Protein 3GO5 (pdb70)

CATH classification: 2.40.50.330 (+3 more: 2.40.50.140, 2.40.50.140, 1.10.10.10)

B-factor: mean 14.83, std 9.84, range [3.15, 68.41]

Secondary structure (DSSP, 8-state):
--TTTTEEEEEEEEEE-SSEEEEEETTEEEEEEGGG----TTSEEEEEEEE----EEEE-S---S-SSS-EEEEEEEEETTTEEEEE-S-TT--EEEEGGGS-SSGGGS--TT-EEEEEEEE-TTS-EEEEE--HHHHHHH--PPP-----EEEEEEEEEETTEEEEE-TTT--EEE-GGG-SSPPPTT-EEEEEEEEEETTTTEEEEE-SPPPP---TTT--HHHHHHTTT----TTS-HHHHHHHHSS-HHHHHHHHHH---S-EEEETTEEEE-

Foldseek 3Di:
DDPLALHKDKFAFADDDPFFTWTDDPHDTATEGPVQDDDDHGDIDIFRWHFAVRGIHTYPDDFAAGQVHKAKWFFADQDPQFATWTCRPDPRHTAGAGPVPFDPDPVQADDGGFMFIWHWDADPVRHIHTDGDDPVRLLVFADAADFPFFDKAKWFFRDDDPQWTWTAGVVHRTETEGPVQEDDGHHHRDIATWGFHGFDPVSRYTYTHRDDQDDAADPLLVVLVVCVVVVFWAADLPDDQVVCCVVRVDGSVVNNVSVVRVVSVQWDDDNRGIGGD

Nearest PDB structures (foldseek):
  3go5-assembly1_A  TM=1.003E+00  e=8.802E-54  Streptococcus pneumoniae TIGR4
  2a19-assembly1_A  TM=4.741E-01  e=1.018E-03  Saccharomyces cerevisiae
  2rf4-assembly3_E  TM=7.583E-01  e=5.969E-02  Saccharomyces cerevisiae
  5no4-assembly1_Z  TM=5.512E-01  e=8.208E-01  Escherichia coli K-12
  6k72-assembly1_K  TM=3.829E-01  e=5.874E-01  Homo sapiens

InterPro domains:
  IPR012340 Nucleic acid-binding, OB-fold [G3DSA:2.40.50.140] (71-149)
  IPR012340 Nucleic acid-binding, OB-fold [G3DSA:2.40.50.140] (152-221)
  IPR012340 Nucleic acid-binding, OB-fold [SSF50249] (148-218)
  IPR014464 Conserved virulence factor B [PIRSF012524] (1-282)
  IPR014464 Conserved virulence factor B [PTHR37296] (1-283)
  IPR036388 Winged helix-like DNA-binding domain superfamily [G3DSA:1.10.10.10] (222-284)
  IPR039566 Conserved virulence factor B, first S1 domain [PF13509] (13-61)
  IPR040764 Conserved virulence factor B-like, winged helix domain [PF17783] (226-283)
  IPR048587 Conserved virulence factor B, third S1 domain [PF21543] (139-215)
  IPR048588 Conserved virulence factor B, second S1 domain [PF21191] (71-131)

Structure (mmCIF, N/CA/C/O backbone):
data_3GO5
#
_entry.id   3GO5
#
_cell.length_a   62.560
_cell.length_b   62.560
_cell.length_c   160.200
_cell.angle_alpha   90.000
_cell.angle_beta   90.000
_cell.angle_gamma   120.000
#
_symmetry.space_group_name_H-M   'P 32 2 1'
#
loop_
_entity.id
_entity.type
_entity.pdbx_description
1 polymer 'Multidomain protein with S1 RNA-binding domains'
2 non-polymer 'CHLORIDE ION'
3 non-polymer 1,2-ETHANEDIOL
4 water water
#
loop_
_atom_site.group_PDB
_atom_site.id
_atom_site.type_symbol
_atom_site.label_atom_id
_atom_site.label_alt_id
_atom_site.label_comp_id
_atom_site.label_asym_id
_atom_site.label_entity_id
_atom_site.label_seq_id
_atom_site.pdbx_PDB_ins_code
_atom_site.Cartn_x
_atom_site.Cartn_y
_atom_site.Cartn_z
_atom_site.occupancy
_atom_site.B_iso_or_equiv
_atom_site.auth_seq_id
_atom_site.auth_comp_id
_atom_site.auth_asym_id
_atom_site.auth_atom_id
_atom_site.pdbx_PDB_model_num
ATOM 1 N N . GLY A 1 1 ? 30.487 41.988 0.811 1.00 29.50 0 GLY A N 1
ATOM 2 C CA . GLY A 1 1 ? 31.006 41.699 2.179 1.00 28.06 0 GLY A CA 1
ATOM 3 C C . GLY A 1 1 ? 32.107 40.660 2.137 1.00 26.99 0 GLY A C 1
ATOM 4 O O . GLY A 1 1 ? 32.830 40.551 1.147 1.00 26.82 0 GLY A O 1
ATOM 13 N N . ASN A 1 3 ? 34.313 37.193 1.946 1.00 14.89 2 ASN A N 1
ATOM 14 C CA . ASN A 1 3 ? 34.342 36.073 1.022 1.00 12.88 2 ASN A CA 1
ATOM 15 C C . ASN A 1 3 ? 34.234 34.808 1.857 1.00 11.91 2 ASN A C 1
ATOM 16 O O . ASN A 1 3 ? 35.210 34.400 2.520 1.00 12.96 2 ASN A O 1
ATOM 21 N N . THR A 1 4 ? 33.033 34.217 1.865 1.00 14.23 3 THR A N 1
ATOM 22 C CA . THR A 1 4 ? 32.740 33.080 2.719 1.00 16.51 3 THR A CA 1
ATOM 23 C C . THR A 1 4 ? 33.366 31.809 2.191 1.00 14.08 3 THR A C 1
ATOM 24 O O . THR A 1 4 ? 33.308 30.782 2.859 1.00 15.88 3 THR A O 1
ATOM 28 N N . ASN A 1 5 ? 34.023 31.877 1.035 1.00 11.75 4 ASN A N 1
ATOM 29 C CA . ASN A 1 5 ? 34.743 30.707 0.531 1.00 9.61 4 ASN A CA 1
ATOM 30 C C . ASN A 1 5 ? 36.161 30.621 1.066 1.00 9.13 4 ASN A C 1
ATOM 31 O O . ASN A 1 5 ? 36.802 29.572 0.957 1.00 10.04 4 ASN A O 1
ATOM 36 N N . LEU A 1 6 ? 36.670 31.684 1.673 1.00 8.85 5 LEU A N 1
ATOM 37 C CA . LEU A 1 6 ? 38.024 31.646 2.218 1.00 8.93 5 LEU A CA 1
ATOM 38 C C . LEU A 1 6 ? 38.154 30.666 3.369 1.00 8.54 5 LEU A C 1
ATOM 39 O O . LEU A 1 6 ? 37.250 30.483 4.182 1.00 8.95 5 LEU A O 1
ATOM 44 N N . ALA A 1 7 ? 39.304 29.994 3.402 1.00 8.29 6 ALA A N 1
ATOM 45 C CA . ALA A 1 7 ? 39.571 28.945 4.358 1.00 7.74 6 ALA A CA 1
ATOM 46 C C . ALA A 1 7 ? 38.470 27.893 4.359 1.00 9.06 6 ALA A C 1
ATOM 47 O O . ALA A 1 7 ? 37.996 27.484 5.408 1.00 9.54 6 ALA A O 1
ATOM 49 N N . SER A 1 8 ? 38.053 27.448 3.158 1.00 9.11 7 SER A N 1
ATOM 50 C CA A SER A 1 8 ? 37.087 26.365 3.028 0.70 9.17 7 SER A CA 1
ATOM 51 C CA B SER A 1 8 ? 37.018 26.428 2.985 0.30 8.59 7 SER A CA 1
ATOM 52 C C . SER A 1 8 ? 37.371 25.544 1.788 1.00 8.09 7 SER A C 1
ATOM 53 O O . SER A 1 8 ? 38.104 25.979 0.908 1.00 7.95 7 SER A O 1
ATOM 58 N N . PHE A 1 9 ? 36.795 24.360 1.756 1.00 9.44 8 PHE A N 1
ATOM 59 C CA . PHE A 1 9 ? 36.858 23.489 0.589 1.00 9.16 8 PHE A CA 1
ATOM 60 C C . PHE A 1 9 ? 35.765 23.860 -0.380 1.00 9.59 8 PHE A C 1
ATOM 61 O O . PHE A 1 9 ? 34.592 24.004 0.006 1.00 11.56 8 PHE A O 1
ATOM 69 N N . ILE A 1 10 ? 36.158 24.041 -1.637 1.00 8.84 9 ILE A N 1
ATOM 70 C CA . ILE A 1 10 ? 35.239 24.427 -2.701 1.00 8.13 9 ILE A CA 1
ATOM 71 C C . ILE A 1 10 ? 35.483 23.544 -3.902 1.00 8.66 9 ILE A C 1
ATOM 72 O O . ILE A 1 10 ? 36.569 22.932 -4.066 1.00 10.46 9 ILE A O 1
ATOM 77 N N . VAL A 1 11 ? 34.462 23.464 -4.761 1.00 8.20 10 VAL A N 1
ATOM 78 C CA . VAL A 1 11 ? 34.587 22.885 -6.096 1.00 9.11 10 VAL A CA 1
ATOM 79 C C . VAL A 1 11 ? 34.438 24.038 -7.073 1.00 10.47 10 VAL A C 1
ATOM 80 O O . VAL A 1 11 ? 33.414 24.743 -7.046 1.00 11.95 10 VAL A O 1
ATOM 84 N N . GLY A 1 12 ? 35.441 24.243 -7.915 1.00 9.45 11 GLY A N 1
ATOM 85 C CA . GLY A 1 12 ? 35.432 25.345 -8.869 1.00 9.12 11 GLY A CA 1
ATOM 86 C C . GLY A 1 12 ? 35.668 24.866 -10.284 1.00 9.45 11 GLY A C 1
ATOM 87 O O . GLY A 1 12 ? 36.021 23.706 -10.479 1.00 10.36 11 GLY A O 1
ATOM 88 N N . LEU A 1 13 ? 35.471 25.760 -11.257 1.00 9.13 12 LEU A N 1
ATOM 89 C CA . LEU A 1 13 ? 35.637 25.433 -12.668 1.00 8.47 12 LEU A CA 1
ATOM 90 C C . LEU A 1 13 ? 36.967 25.984 -13.170 1.00 7.92 12 LEU A C 1
ATOM 91 O O . LEU A 1 13 ? 37.242 27.177 -13.007 1.00 8.03 12 LEU A O 1
ATOM 96 N N . ILE A 1 14 ? 37.797 25.143 -13.782 1.00 7.17 13 ILE A N 1
ATOM 97 C CA . ILE A 1 14 ? 39.040 25.614 -14.354 1.00 7.98 13 ILE A CA 1
ATOM 98 C C . ILE A 1 14 ? 38.731 26.342 -15.662 1.00 8.60 13 ILE A C 1
ATOM 99 O O . ILE A 1 14 ? 38.252 25.732 -16.632 1.00 9.04 13 ILE A O 1
ATOM 104 N N . ILE A 1 15 ? 38.973 27.645 -15.670 1.00 8.27 14 ILE A N 1
ATOM 105 C CA . ILE A 1 15 ? 38.639 28.473 -16.819 1.00 9.30 14 ILE A CA 1
ATOM 106 C C . ILE A 1 15 ? 39.849 28.885 -17.673 1.00 10.42 14 ILE A C 1
ATOM 107 O O . ILE A 1 15 ? 39.670 29.344 -18.812 1.00 12.22 14 ILE A O 1
ATOM 112 N N . ASP A 1 16 ? 41.072 28.762 -17.154 1.00 9.17 15 ASP A N 1
ATOM 113 C CA . ASP A 1 16 ? 42.258 29.204 -17.882 1.00 10.46 15 ASP A CA 1
ATOM 114 C C . ASP A 1 16 ? 43.481 28.581 -17.200 1.00 9.37 15 ASP A C 1
ATOM 115 O O . ASP A 1 16 ? 43.377 27.946 -16.135 1.00 9.41 15 ASP A O 1
ATOM 120 N N . GLU A 1 17 ? 44.635 28.729 -17.833 1.00 10.71 16 GLU A N 1
ATOM 121 C CA . GLU A 1 17 ? 45.895 28.261 -17.292 1.00 10.85 16 GLU A CA 1
ATOM 122 C C . GLU A 1 17 ? 47.032 29.059 -17.911 1.00 12.09 16 GLU A C 1
ATOM 123 O O . GLU A 1 17 ? 46.910 29.618 -19.018 1.00 13.82 16 GLU A O 1
ATOM 129 N N . ASN A 1 18 ? 48.136 29.112 -17.199 1.00 11.05 17 ASN A N 1
ATOM 130 C CA . ASN A 1 18 ? 49.403 29.561 -17.783 1.00 11.08 17 ASN A CA 1
ATOM 131 C C . ASN A 1 18 ? 50.478 28.560 -17.405 1.00 13.72 17 ASN A C 1
ATOM 132 O O . ASN A 1 18 ? 50.165 27.475 -16.957 1.00 13.36 17 ASN A O 1
ATOM 137 N N . ASP A 1 19 ? 51.753 28.904 -17.552 1.00 15.14 18 ASP A N 1
ATOM 138 C CA . ASP A 1 19 ? 52.802 27.919 -17.324 1.00 17.08 18 ASP A CA 1
ATOM 139 C C . ASP A 1 19 ? 52.867 27.447 -15.877 1.00 16.77 18 ASP A C 1
ATOM 140 O O . ASP A 1 19 ? 53.292 26.329 -15.623 1.00 18.67 18 ASP A O 1
ATOM 145 N N . ARG A 1 20 ? 52.396 28.281 -14.945 1.00 13.65 19 ARG A N 1
ATOM 146 C CA A ARG A 1 20 ? 52.565 28.048 -13.507 0.50 14.90 19 ARG A CA 1
ATOM 147 C CA B ARG A 1 20 ? 52.569 28.042 -13.509 0.50 15.05 19 ARG A CA 1
ATOM 148 C C . ARG A 1 20 ? 51.277 27.655 -12.776 1.00 13.75 19 ARG A C 1
ATOM 149 O O . ARG A 1 20 ? 51.348 27.005 -11.746 1.00 12.31 19 ARG A O 1
ATOM 164 N N . PHE A 1 21 ? 50.111 28.058 -13.310 1.00 11.94 20 PHE A N 1
ATOM 165 C CA . PHE A 1 21 ? 48.829 27.939 -12.587 1.00 10.04 20 PHE A CA 1
ATOM 166 C C . PHE A 1 21 ? 47.679 27.489 -13.467 1.00 8.94 20 PHE A C 1
ATOM 167 O O . PHE A 1 21 ? 47.612 27.793 -14.669 1.00 10.27 20 PHE A O 1
ATOM 175 N N . TYR A 1 22 ? 46.741 26.809 -12.808 1.00 7.54 21 TYR A N 1
ATOM 176 C CA . TYR A 1 22 ? 45.356 26.710 -13.257 1.00 7.85 21 TYR A CA 1
ATOM 177 C C . TYR A 1 22 ? 44.568 27.808 -12.574 1.00 7.89 21 TYR A C 1
ATOM 178 O O . TYR A 1 22 ? 44.795 28.097 -11.399 1.00 8.99 21 TYR A O 1
ATOM 187 N N . PHE A 1 23 ? 43.665 28.432 -13.312 1.00 7.42 22 PHE A N 1
ATOM 188 C CA . PHE A 1 23 ? 42.803 29.473 -12.757 1.00 6.67 22 PHE A CA 1
ATOM 189 C C . PHE A 1 23 ? 41.393 28.954 -12.617 1.00 7.26 22 PHE A C 1
ATOM 190 O O . PHE A 1 23 ? 40.765 28.492 -13.592 1.00 7.97 22 PHE A O 1
ATOM 198 N N . VAL A 1 24 ? 40.933 28.927 -11.357 1.00 6.84 23 VAL A N 1
ATOM 199 C CA . VAL A 1 24 ? 39.727 28.238 -10.926 1.00 7.51 23 VAL A CA 1
ATOM 200 C C . VAL A 1 24 ? 38.669 29.239 -10.490 1.00 8.78 23 VAL A C 1
ATOM 201 O O . VAL A 1 24 ? 38.898 30.041 -9.566 1.00 9.44 23 VAL A O 1
ATOM 205 N N . GLN A 1 25 ? 37.518 29.204 -11.133 1.00 8.56 24 GLN A N 1
ATOM 206 C CA . GLN A 1 25 ? 36.445 30.167 -10.859 1.00 7.78 24 GLN A CA 1
ATOM 207 C C . GLN A 1 25 ? 35.398 29.620 -9.907 1.00 8.91 24 GLN A C 1
ATOM 208 O O . GLN A 1 25 ? 34.940 28.502 -10.067 1.00 10.38 24 GLN A O 1
ATOM 214 N N . LYS A 1 26 ? 35.031 30.424 -8.905 1.00 9.06 25 LYS A N 1
ATOM 215 C CA A LYS A 1 26 ? 34.001 30.069 -7.952 0.50 8.68 25 LYS A CA 1
ATOM 216 C CA B LYS A 1 26 ? 34.006 30.068 -7.951 0.50 8.90 25 LYS A CA 1
ATOM 217 C C . LYS A 1 26 ? 33.354 31.359 -7.457 1.00 9.36 25 LYS A C 1
ATOM 218 O O . LYS A 1 26 ? 34.050 32.259 -6.981 1.00 9.54 25 LYS A O 1
ATOM 229 N N . ASP A 1 27 ? 32.033 31.447 -7.601 1.00 10.08 26 ASP A N 1
ATOM 230 C CA . ASP A 1 27 ? 31.260 32.607 -7.125 1.00 10.84 26 ASP A CA 1
ATOM 231 C C . ASP A 1 27 ? 31.870 33.953 -7.559 1.00 10.99 26 ASP A C 1
ATOM 232 O O . ASP A 1 27 ? 32.038 34.877 -6.750 1.00 12.45 26 ASP A O 1
ATOM 237 N N . GLY A 1 28 ? 32.265 34.022 -8.825 1.00 10.90 27 GLY A N 1
ATOM 238 C CA . GLY A 1 28 ? 32.707 35.267 -9.443 1.00 12.10 27 GLY A CA 1
ATOM 239 C C . GLY A 1 28 ? 34.148 35.669 -9.187 1.00 12.78 27 GLY A C 1
ATOM 240 O O . GLY A 1 28 ? 34.566 36.765 -9.574 1.00 14.19 27 GLY A O 1
ATOM 241 N N . GLN A 1 29 ? 34.909 34.808 -8.516 1.00 9.53 28 GLN A N 1
ATOM 242 C CA A GLN A 1 29 ? 36.303 35.084 -8.162 0.70 10.26 28 GLN A CA 1
ATOM 243 C CA B GLN A 1 29 ? 36.304 35.111 -8.252 0.30 9.78 28 GLN A CA 1
ATOM 244 C C . GLN A 1 29 ? 37.194 33.977 -8.717 1.00 8.73 28 GLN A C 1
ATOM 245 O O . GLN A 1 29 ? 36.771 32.830 -8.813 1.00 9.58 28 GLN A O 1
ATOM 256 N N . THR A 1 30 ? 38.434 34.331 -9.002 1.00 8.62 29 THR A N 1
ATOM 257 C CA . THR A 1 30 ? 39.402 33.437 -9.608 1.00 9.22 29 THR A CA 1
ATOM 258 C C . THR A 1 30 ? 40.500 33.073 -8.621 1.00 9.22 29 THR A C 1
ATOM 259 O O . THR A 1 30 ? 41.189 33.977 -8.117 1.00 10.03 29 THR A O 1
ATOM 263 N N . TYR A 1 31 ? 40.697 31.767 -8.400 1.00 8.80 30 TYR A N 1
ATOM 264 C CA . TYR A 1 31 ? 41.687 31.228 -7.453 1.00 7.95 30 TYR A CA 1
ATOM 265 C C . TYR A 1 31 ? 42.807 30.556 -8.234 1.00 8.33 30 TYR A C 1
ATOM 266 O O . TYR A 1 31 ? 42.518 29.810 -9.165 1.00 9.80 30 TYR A O 1
ATOM 275 N N . ALA A 1 32 ? 44.058 30.809 -7.880 1.00 7.67 31 ALA A N 1
ATOM 276 C CA . ALA A 1 32 ? 45.203 30.252 -8.607 1.00 7.54 31 ALA A CA 1
ATOM 277 C C . ALA A 1 32 ? 45.667 28.970 -7.903 1.00 8.08 31 ALA A C 1
ATOM 278 O O . ALA A 1 32 ? 46.031 28.957 -6.723 1.00 8.48 31 ALA A O 1
ATOM 280 N N . LEU A 1 33 ? 45.717 27.897 -8.697 1.00 8.18 32 LEU A N 1
ATOM 281 C CA . LEU A 1 33 ? 46.145 26.541 -8.289 1.00 7.59 32 LEU A CA 1
ATOM 282 C C . LEU A 1 33 ? 47.468 26.201 -8.937 1.00 8.32 32 LEU A C 1
ATOM 283 O O . LEU A 1 33 ? 47.566 26.162 -10.172 1.00 8.42 32 LEU A O 1
ATOM 288 N N . ALA A 1 34 ? 48.519 25.994 -8.149 1.00 8.12 33 ALA A N 1
ATOM 289 C CA . ALA A 1 34 ? 49.822 25.694 -8.705 1.00 7.97 33 ALA A CA 1
ATOM 290 C C . ALA A 1 34 ? 49.794 24.413 -9.524 1.00 9.78 33 ALA A C 1
ATOM 291 O O . ALA A 1 34 ? 49.368 23.367 -9.029 1.00 8.74 33 ALA A O 1
ATOM 293 N N . LYS A 1 35 ? 50.323 24.469 -10.732 1.00 9.21 34 LYS A N 1
ATOM 294 C CA . LYS A 1 35 ? 50.324 23.293 -11.635 1.00 9.17 34 LYS A CA 1
ATOM 295 C C . LYS A 1 35 ? 51.134 22.149 -11.095 1.00 9.02 34 LYS A C 1
ATOM 296 O O . LYS A 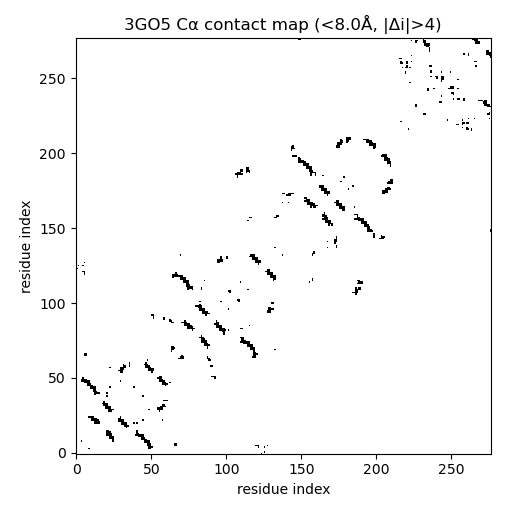1 35 ? 50.785 20.987 -11.339 1.00 8.95 34 LYS A O 1
ATOM 302 N N . GLU A 1 36 ? 52.180 22.441 -10.336 1.00 8.29 35 GLU A N 1
ATOM 303 C CA A GLU A 1 36 ? 53.052 21.382 -9.800 0.50 10.08 35 GLU A CA 1
ATOM 304 C CA B GLU A 1 36 ? 53.051 21.391 -9.759 0.50 9.79 35 GLU A CA 1
ATOM 305 C C . GLU A 1 36 ? 52.329 20.454 -8.804 1.00 9.11 35 GLU A C 1
ATOM 306 O O . GLU A 1 36 ? 52.826 19.359 -8.514 1.00 11.11 35 GLU A O 1
ATOM 317 N N . GLU A 1 37 ? 51.154 20.869 -8.308 1.00 7.82 36 GLU A N 1
ATOM 318 C CA . GLU A 1 37 ? 50.343 19.994 -7.459 1.00 8.08 36 GLU A CA 1
ATOM 319 C C . GLU A 1 37 ? 49.693 18.830 -8.200 1.00 10.00 36 GLU A C 1
ATOM 320 O O . GLU A 1 37 ? 49.274 17.865 -7.550 1.00 10.58 36 GLU A O 1
ATOM 326 N N . GLY A 1 38 ? 49.546 18.938 -9.514 1.00 8.18 37 GLY A N 1
ATOM 327 C CA . GLY A 1 38 ? 48.904 17.861 -10.276 1.00 8.48 37 GLY A CA 1
ATOM 328 C C . GLY A 1 38 ? 48.339 18.331 -11.585 1.00 8.64 37 GLY A C 1
ATOM 329 O O . GLY A 1 38 ? 48.080 19.513 -11.791 1.00 8.56 37 GLY A O 1
ATOM 330 N N . GLN A 1 39 ? 48.101 17.387 -12.498 1.00 8.33 38 GLN A N 1
ATOM 331 C CA . GLN A 1 39 ? 47.486 17.666 -13.783 1.00 9.05 38 GLN A CA 1
ATOM 332 C C . GLN A 1 39 ? 45.986 17.869 -13.676 1.00 7.07 38 GLN A C 1
ATOM 333 O O . GLN A 1 39 ? 45.307 17.177 -12.913 1.00 8.99 38 GLN A O 1
ATOM 339 N N . HIS A 1 40 ? 45.518 18.806 -14.487 1.00 7.25 39 HIS A N 1
ATOM 340 C CA . HIS A 1 40 ? 44.115 19.068 -14.709 1.00 7.59 39 HIS A CA 1
ATOM 341 C C . HIS A 1 40 ? 43.909 19.552 -16.131 1.00 8.25 39 HIS A C 1
ATOM 342 O O . HIS A 1 40 ? 44.879 19.839 -16.844 1.00 10.24 39 HIS A O 1
ATOM 349 N N . THR A 1 41 ? 42.631 19.643 -16.524 1.00 9.15 40 THR A N 1
ATOM 350 C CA . THR A 1 41 ? 42.252 20.131 -17.861 1.00 9.53 40 THR A CA 1
ATOM 351 C C . THR A 1 41 ? 41.310 21.312 -17.743 1.00 9.20 40 THR A C 1
ATOM 352 O O . THR A 1 41 ? 40.334 21.282 -17.013 1.00 9.01 40 THR A O 1
ATOM 356 N N . VAL A 1 42 ? 41.591 22.367 -18.491 1.00 8.84 41 VAL A N 1
ATOM 357 C CA . VAL A 1 42 ? 40.703 23.505 -18.563 1.00 8.67 41 VAL A CA 1
ATOM 358 C C . VAL A 1 42 ? 39.309 23.034 -19.008 1.00 9.01 41 VAL A C 1
ATOM 359 O O . VAL A 1 42 ? 39.152 22.184 -19.892 1.00 9.46 41 VAL A O 1
ATOM 363 N N . GLY A 1 43 ? 38.280 23.546 -18.350 1.00 8.22 42 GLY A N 1
ATOM 364 C CA . GLY A 1 43 ? 36.919 23.144 -18.588 1.00 9.38 42 GLY A CA 1
ATOM 365 C C . GLY A 1 43 ? 36.409 22.111 -17.616 1.00 9.21 42 GLY A C 1
ATOM 366 O O . GLY A 1 43 ? 35.203 21.902 -17.546 1.00 10.62 42 GLY A O 1
ATOM 367 N N . ASP A 1 44 ? 37.306 21.471 -16.866 1.00 9.02 43 ASP A N 1
ATOM 368 C CA . ASP A 1 44 ? 36.896 20.530 -15.845 1.00 8.43 43 ASP A CA 1
ATOM 369 C C . ASP A 1 44 ? 36.757 21.235 -14.504 1.00 8.89 43 ASP A C 1
ATOM 370 O O . ASP A 1 44 ? 37.307 22.331 -14.314 1.00 10.32 43 ASP A O 1
ATOM 375 N N . THR A 1 45 ? 36.052 20.594 -13.579 1.00 8.32 44 THR A N 1
ATOM 376 C CA . THR A 1 45 ? 36.021 21.090 -12.206 1.00 8.57 44 THR A CA 1
ATOM 377 C C . THR A 1 45 ? 37.207 20.538 -11.402 1.00 9.36 44 THR A C 1
ATOM 378 O O . THR A 1 45 ? 37.865 19.547 -11.778 1.00 9.27 44 THR A O 1
ATOM 382 N N . VAL A 1 46 ? 37.509 21.201 -10.291 1.00 8.21 45 VAL A N 1
ATOM 383 C CA . VAL A 1 46 ? 38.515 20.745 -9.338 1.00 8.60 45 VAL A CA 1
ATOM 384 C C . VAL A 1 46 ? 38.102 21.143 -7.930 1.00 8.46 45 VAL A C 1
ATOM 385 O O . VAL A 1 46 ? 37.568 22.236 -7.709 1.00 9.37 45 VAL A O 1
ATOM 389 N N . LYS A 1 47 ? 38.325 20.216 -7.011 1.00 8.34 46 LYS A N 1
ATOM 390 C CA A LYS A 1 47 ? 38.078 20.411 -5.583 0.50 9.21 46 LYS A CA 1
ATOM 391 C CA B LYS A 1 47 ? 38.069 20.441 -5.589 0.50 8.20 46 LYS A CA 1
ATOM 392 C C . LYS A 1 47 ? 39.378 20.804 -4.904 1.00 8.99 46 LYS A C 1
ATOM 393 O O . LYS A 1 47 ? 40.430 20.208 -5.172 1.00 9.33 46 LYS A O 1
ATOM 404 N N . GLY A 1 48 ? 39.314 21.775 -4.009 1.00 8.56 47 GLY A N 1
ATOM 405 C CA . GLY A 1 48 ? 40.482 22.149 -3.221 1.00 7.38 47 GLY A CA 1
ATOM 406 C C . GLY A 1 48 ? 40.094 23.096 -2.127 1.00 7.73 47 GLY A C 1
ATOM 407 O O . GLY A 1 48 ? 38.925 23.432 -1.907 1.00 8.87 47 GLY A O 1
ATOM 408 N N . PHE A 1 49 ? 41.130 23.555 -1.427 1.00 7.52 48 PHE A N 1
ATOM 409 C CA . PHE A 1 49 ? 40.991 24.447 -0.274 1.00 7.37 48 PHE A CA 1
ATOM 410 C C . PHE A 1 49 ? 41.374 25.857 -0.722 1.00 6.97 48 PHE A C 1
ATOM 411 O O . PHE A 1 49 ? 42.454 26.072 -1.257 1.00 7.93 48 PHE A O 1
ATOM 419 N N . ALA A 1 50 ? 40.451 26.804 -0.540 1.00 7.84 49 ALA A N 1
ATOM 420 C CA . ALA A 1 50 ? 40.596 28.199 -0.953 1.00 8.70 49 ALA A CA 1
ATOM 421 C C . ALA A 1 50 ? 41.157 29.050 0.171 1.00 9.05 49 ALA A C 1
ATOM 422 O O . ALA A 1 50 ? 40.744 28.899 1.327 1.00 9.33 49 ALA A O 1
ATOM 424 N N . TYR A 1 51 ? 42.058 29.961 -0.155 1.00 7.19 50 TYR A N 1
ATOM 425 C CA . TYR A 1 51 ? 42.685 30.819 0.862 1.00 8.43 50 TYR A CA 1
ATOM 426 C C . TYR A 1 51 ? 43.350 31.980 0.129 1.00 8.94 50 TYR A C 1
ATOM 427 O O . TYR A 1 51 ? 43.216 32.131 -1.066 1.00 9.75 50 TYR A O 1
ATOM 436 N N . THR A 1 52 ? 44.057 32.845 0.851 1.00 9.24 51 THR A N 1
ATOM 437 C CA A THR A 1 52 ? 44.805 33.949 0.242 0.50 9.84 51 THR A CA 1
ATOM 438 C CA B THR A 1 52 ? 44.795 33.962 0.237 0.50 9.33 51 THR A CA 1
ATOM 439 C C . THR A 1 52 ? 46.266 33.792 0.612 1.00 9.81 51 THR A C 1
ATOM 440 O O . THR A 1 52 ? 46.568 33.368 1.741 1.00 11.94 51 THR A O 1
ATOM 447 N N A ASP A 1 53 ? 47.177 34.041 -0.330 0.50 6.13 52 ASP A N 1
ATOM 448 N N B ASP A 1 53 ? 47.178 34.097 -0.300 0.50 9.31 52 ASP A N 1
ATOM 449 C CA A ASP A 1 53 ? 48.618 33.923 -0.057 0.50 6.41 52 ASP A CA 1
ATOM 450 C CA B ASP A 1 53 ? 48.600 34.039 0.018 0.50 11.63 52 ASP A CA 1
ATOM 451 C C A ASP A 1 53 ? 49.239 35.248 0.422 0.50 7.01 52 ASP A C 1
ATOM 452 C C B ASP A 1 53 ? 49.032 35.268 0.835 0.50 12.66 52 ASP A C 1
ATOM 453 O O A ASP A 1 53 ? 48.565 36.257 0.527 0.50 5.53 52 ASP A O 1
ATOM 454 O O B ASP A 1 53 ? 48.206 35.987 1.382 0.50 13.04 52 ASP A O 1
ATOM 479 N N A LYS A 1 55 ? 51.079 37.247 -0.919 0.50 7.45 54 LYS A N 1
ATOM 480 N N B LYS A 1 55 ? 50.771 37.711 -0.422 0.50 22.01 54 LYS A N 1
ATOM 481 C CA A LYS A 1 55 ? 51.087 38.273 -1.971 0.50 8.13 54 LYS A CA 1
ATOM 482 C CA B LYS A 1 55 ? 50.807 38.846 -1.356 0.50 24.64 54 LYS A CA 1
ATOM 483 C C A LYS A 1 55 ? 49.674 38.761 -2.277 0.50 8.63 54 LYS A C 1
ATOM 484 C C B LYS A 1 55 ? 49.381 39.203 -1.704 0.50 25.58 54 LYS A C 1
ATOM 485 O O A LYS A 1 55 ? 49.459 39.471 -3.269 0.50 9.49 54 LYS A O 1
ATOM 486 O O B LYS A 1 55 ? 49.124 40.034 -2.578 0.50 25.48 54 LYS A O 1
ATOM 497 N N A GLN A 1 56 ? 48.725 38.395 -1.416 0.50 10.47 55 GLN A N 1
ATOM 498 N N B GLN A 1 56 ? 48.448 38.546 -1.028 0.50 25.46 55 GLN A N 1
ATOM 499 C CA A GLN A 1 56 ? 47.365 38.933 -1.430 0.50 11.70 55 GLN A CA 1
ATOM 500 C CA B GLN A 1 56 ? 47.047 38.850 -1.192 0.50 25.08 55 GLN A CA 1
ATOM 501 C C A GLN A 1 56 ? 46.525 38.346 -2.580 0.50 11.98 55 GLN A C 1
ATOM 502 C C B GLN A 1 56 ? 46.311 38.032 -2.270 0.50 21.98 55 GLN A C 1
ATOM 503 O O A GLN A 1 56 ? 45.470 38.880 -3.010 0.50 8.29 55 GLN A O 1
ATOM 504 O O B GLN A 1 56 ? 45.086 38.113 -2.321 0.50 25.50 55 GLN A O 1
ATOM 515 N N . LYS A 1 57 ? 47.018 37.232 -3.082 1.00 16.25 56 LYS A N 1
ATOM 516 C CA . LYS A 1 57 ? 46.413 36.568 -4.203 1.00 11.87 56 LYS A CA 1
ATOM 517 C C . LYS A 1 57 ? 45.463 35.459 -3.701 1.00 11.29 56 LYS A C 1
ATOM 518 O O . LYS A 1 57 ? 45.780 34.726 -2.763 1.00 10.21 56 LYS A O 1
ATOM 524 N N . LEU A 1 58 ? 44.310 35.306 -4.348 1.00 8.16 57 LEU A N 1
ATOM 525 C CA . LEU A 1 58 ? 43.426 34.156 -4.107 1.00 8.76 57 LEU A CA 1
ATOM 526 C C . LEU A 1 58 ? 44.058 32.862 -4.624 1.00 7.78 57 LEU A C 1
ATOM 527 O O . LEU A 1 58 ? 44.558 32.841 -5.760 1.00 8.51 57 LEU A O 1
ATOM 532 N N . ARG A 1 59 ? 44.047 31.816 -3.780 1.00 6.83 58 ARG A N 1
ATOM 533 C CA . ARG A 1 59 ? 44.692 30.551 -4.085 1.00 7.05 58 ARG A CA 1
ATOM 534 C C . ARG A 1 59 ? 43.761 29.399 -3.816 1.00 6.68 58 ARG A C 1
ATOM 535 O O . ARG A 1 59 ? 42.849 29.464 -2.983 1.00 7.72 58 ARG A O 1
ATOM 543 N N . LEU A 1 60 ? 44.012 28.316 -4.531 1.00 7.45 59 LEU A N 1
ATOM 544 C CA . LEU A 1 60 ? 43.434 27.030 -4.230 1.00 7.32 59 LEU A CA 1
ATOM 545 C C . LEU A 1 60 ? 44.568 26.036 -4.112 1.00 8.31 59 LEU A C 1
ATOM 546 O O . LEU A 1 60 ? 45.502 26.091 -4.915 1.00 8.71 59 LEU A O 1
ATOM 551 N N . THR A 1 61 ? 44.513 25.135 -3.124 1.00 7.52 60 THR A N 1
ATOM 552 C CA . THR A 1 61 ? 45.433 23.993 -3.075 1.00 7.53 60 THR A CA 1
ATOM 553 C C . THR A 1 61 ? 44.659 22.697 -3.048 1.00 8.11 60 THR A C 1
ATOM 554 O O . THR A 1 61 ? 43.610 22.578 -2.432 1.00 8.58 60 THR A O 1
ATOM 558 N N . THR A 1 62 ? 45.206 21.730 -3.759 1.00 8.11 61 THR A N 1
ATOM 559 C CA . THR A 1 62 ? 44.730 20.345 -3.724 1.00 8.59 61 THR A CA 1
ATOM 560 C C . THR A 1 62 ? 45.551 19.416 -2.828 1.00 7.72 61 THR A C 1
ATOM 561 O O . THR A 1 62 ? 45.254 18.226 -2.691 1.00 10.38 61 THR A O 1
ATOM 565 N N . LEU A 1 63 ? 46.568 19.967 -2.168 1.00 8.83 62 LEU A N 1
ATOM 566 C CA . LEU A 1 63 ? 47.366 19.211 -1.220 1.00 9.58 62 LEU A CA 1
ATOM 567 C C . LEU A 1 63 ? 46.557 18.917 0.006 1.00 9.51 62 LEU A C 1
ATOM 568 O O . LEU A 1 63 ? 45.515 19.519 0.267 1.00 10.67 62 LEU A O 1
ATOM 573 N N . GLU A 1 64 ? 47.015 17.946 0.780 1.00 10.45 63 GLU A N 1
ATOM 574 C CA A GLU A 1 64 ? 46.376 17.690 2.049 0.33 11.53 63 GLU A CA 1
ATOM 575 C CA B GLU A 1 64 ? 46.450 17.667 2.091 0.33 11.78 63 GLU A CA 1
ATOM 576 C CA C GLU A 1 64 ? 46.415 17.681 2.075 0.33 12.23 63 GLU A CA 1
ATOM 577 C C . GLU A 1 64 ? 46.478 18.969 2.901 1.00 10.83 63 GLU A C 1
ATOM 578 O O . GLU A 1 64 ? 47.529 19.653 2.938 1.00 11.79 63 GLU A O 1
ATOM 594 N N . VAL A 1 65 ? 45.370 19.310 3.550 1.00 9.41 64 VAL A N 1
ATOM 595 C CA . VAL A 1 65 ? 45.278 20.483 4.412 1.00 9.17 64 VAL A CA 1
ATOM 596 C C . VAL A 1 65 ? 45.012 19.964 5.828 1.00 11.51 64 VAL A C 1
ATOM 597 O O . VAL A 1 65 ? 44.159 19.113 6.043 1.00 12.92 64 VAL A O 1
ATOM 601 N N . THR A 1 66 ? 45.785 20.462 6.783 1.00 8.39 65 THR A N 1
ATOM 602 C CA . THR A 1 66 ? 45.656 20.017 8.186 1.00 8.88 65 THR A CA 1
ATOM 603 C C . THR A 1 66 ? 44.744 21.005 8.964 1.00 9.11 65 THR A C 1
ATOM 604 O O . THR A 1 66 ? 43.581 20.694 9.248 1.00 12.28 65 THR A O 1
ATOM 608 N N . ALA A 1 67 ? 45.223 22.209 9.261 1.00 8.17 66 ALA A N 1
ATOM 609 C CA . ALA A 1 67 ? 44.396 23.206 9.937 1.00 7.22 66 ALA A CA 1
ATOM 610 C C . ALA A 1 67 ? 43.360 23.788 8.978 1.00 7.84 66 ALA A C 1
ATOM 611 O O . ALA A 1 67 ? 43.720 24.357 7.928 1.00 7.48 66 ALA A O 1
ATOM 613 N N . THR A 1 68 ? 42.080 23.690 9.344 1.00 7.41 67 THR A N 1
ATOM 614 C CA . THR A 1 68 ? 41.001 24.303 8.603 1.00 6.48 67 THR A CA 1
ATOM 615 C C . THR A 1 68 ? 40.119 25.029 9.592 1.00 7.39 67 THR A C 1
ATOM 616 O O . THR A 1 68 ? 40.474 25.164 10.774 1.00 8.13 67 THR A O 1
ATOM 620 N N . GLN A 1 69 ? 38.961 25.496 9.177 1.00 8.17 68 GLN A N 1
ATOM 621 C CA . GLN A 1 69 ? 38.036 26.087 10.160 1.00 8.63 68 GLN A CA 1
ATOM 622 C C . GLN A 1 69 ? 37.462 25.042 11.083 1.00 11.03 68 GLN A C 1
ATOM 623 O O . GLN A 1 69 ? 37.004 25.399 12.177 1.00 12.11 68 GLN A O 1
ATOM 629 N N . ASP A 1 70 ? 37.446 23.782 10.655 1.00 10.58 69 ASP A N 1
ATOM 630 C CA . ASP A 1 70 ? 36.775 22.710 11.389 1.00 13.00 69 ASP A CA 1
ATOM 631 C C . ASP A 1 70 ? 37.707 21.682 12.005 1.00 13.53 69 ASP A C 1
ATOM 632 O O . ASP A 1 70 ? 37.258 20.796 12.734 1.00 16.28 69 ASP A O 1
ATOM 637 N N . GLN A 1 71 ? 38.999 21.757 11.700 1.00 9.86 70 GLN A N 1
ATOM 638 C CA . GLN A 1 71 ? 39.980 20.751 12.099 1.00 8.82 70 GLN A CA 1
ATOM 639 C C . GLN A 1 71 ? 41.266 21.434 12.526 1.00 9.07 70 GLN A C 1
ATOM 640 O O . GLN A 1 71 ? 41.714 22.404 11.902 1.00 9.03 70 GLN A O 1
ATOM 646 N N . PHE A 1 72 ? 41.858 20.945 13.595 1.00 8.85 71 PHE A N 1
ATOM 647 C CA . PHE A 1 72 ? 43.129 21.436 14.064 1.00 9.83 71 PHE A CA 1
ATOM 648 C C . PHE A 1 72 ? 44.264 20.809 13.279 1.00 9.17 71 PHE A C 1
ATOM 649 O O . PHE A 1 72 ? 44.214 19.637 12.870 1.00 10.12 71 PHE A O 1
ATOM 657 N N . GLY A 1 73 ? 45.342 21.562 13.131 1.00 7.18 72 GLY A N 1
ATOM 658 C CA . GLY A 1 73 ? 46.571 21.079 12.514 1.00 7.15 72 GLY A CA 1
ATOM 659 C C . GLY A 1 73 ? 47.773 21.714 13.188 1.00 7.30 72 GLY A C 1
ATOM 660 O O . GLY A 1 73 ? 47.732 22.860 13.667 1.00 7.59 72 GLY A O 1
ATOM 661 N N . TRP A 1 74 ? 48.888 20.992 13.169 1.00 7.20 73 TRP A N 1
ATOM 662 C CA . TRP A 1 74 ? 50.136 21.473 13.709 1.00 7.84 73 TRP A CA 1
ATOM 663 C C . TRP A 1 74 ? 50.808 22.452 12.751 1.00 9.03 73 TRP A C 1
ATOM 664 O O . TRP A 1 74 ? 50.829 22.257 11.533 1.00 10.09 73 TRP A O 1
ATOM 675 N N . GLY A 1 75 ? 51.368 23.483 13.328 1.00 8.90 74 GLY A N 1
ATOM 676 C CA . GLY A 1 75 ? 52.168 24.454 12.600 1.00 11.77 74 GLY A CA 1
ATOM 677 C C . GLY A 1 75 ? 53.447 24.766 13.348 1.00 10.98 74 GLY A C 1
ATOM 678 O O . GLY A 1 75 ? 53.482 24.847 14.586 1.00 12.01 74 GLY A O 1
ATOM 679 N N . ARG A 1 76 ? 54.490 24.997 12.584 1.00 8.84 75 ARG A N 1
ATOM 680 C CA A ARG A 1 76 ? 55.768 25.426 13.118 0.70 8.22 75 ARG A CA 1
ATOM 681 C CA B ARG A 1 76 ? 55.783 25.410 13.081 0.30 9.31 75 ARG A CA 1
ATOM 682 C C . ARG A 1 76 ? 55.843 26.936 13.140 1.00 8.42 75 ARG A C 1
ATOM 683 O O . ARG A 1 76 ? 55.541 27.600 12.140 1.00 7.91 75 ARG A O 1
ATOM 698 N N . VAL A 1 77 ? 56.274 27.498 14.267 1.00 7.32 76 VAL A N 1
ATOM 699 C CA . VAL A 1 77 ? 56.398 28.947 14.401 1.00 7.74 76 VAL A CA 1
ATOM 700 C C . VAL A 1 77 ? 57.588 29.393 13.541 1.00 7.94 76 VAL A C 1
ATOM 701 O O . VAL A 1 77 ? 58.722 28.900 13.677 1.00 9.36 76 VAL A O 1
ATOM 705 N N . THR A 1 78 ? 57.339 30.353 12.655 1.00 8.29 77 THR A N 1
ATOM 706 C CA . THR A 1 78 ? 58.389 30.839 11.761 1.00 9.40 77 THR A CA 1
ATOM 707 C C . THR A 1 78 ? 58.895 32.229 12.098 1.00 10.57 77 THR A C 1
ATOM 708 O O . THR A 1 78 ? 59.971 32.608 11.650 1.00 11.85 77 THR A O 1
ATOM 712 N N . GLU A 1 79 ? 58.106 32.999 12.834 1.00 9.50 78 GLU A N 1
ATOM 713 C CA . GLU A 1 79 ? 58.439 34.396 13.096 1.00 8.97 78 GLU A CA 1
ATOM 714 C C . GLU A 1 79 ? 57.591 34.891 14.261 1.00 8.28 78 GLU A C 1
ATOM 715 O O . GLU A 1 79 ? 56.406 34.536 14.375 1.00 9.47 78 GLU A O 1
ATOM 721 N N . VAL A 1 80 ? 58.212 35.685 15.128 1.00 8.10 79 VAL A N 1
ATOM 722 C CA . VAL A 1 80 ? 57.561 36.328 16.269 1.00 8.45 79 VAL A CA 1
ATOM 723 C C . VAL A 1 80 ? 57.577 37.835 16.033 1.00 9.21 79 VAL A C 1
ATOM 724 O O . VAL A 1 80 ? 58.647 38.415 15.785 1.00 10.60 79 VAL A O 1
ATOM 728 N N . ARG A 1 81 ? 56.421 38.476 16.139 1.00 7.68 80 ARG A N 1
ATOM 729 C CA A ARG A 1 81 ? 56.305 39.921 16.012 0.70 9.24 80 ARG A CA 1
ATOM 730 C CA B ARG A 1 81 ? 56.314 39.946 16.054 0.30 8.56 80 ARG A CA 1
ATOM 731 C C . ARG A 1 81 ? 55.524 40.430 17.248 1.00 8.95 80 ARG A C 1
ATOM 732 O O . ARG A 1 81 ? 54.344 40.150 17.378 1.00 8.79 80 ARG A O 1
ATOM 747 N N . LYS A 1 82 ? 56.181 41.124 18.152 1.00 9.29 81 LYS A N 1
ATOM 748 C CA . LYS A 1 82 ? 55.607 41.392 19.472 1.00 8.84 81 LYS A CA 1
ATOM 749 C C . LYS A 1 82 ? 54.326 42.203 19.452 1.00 9.50 81 LYS A C 1
ATOM 750 O O . LYS A 1 82 ? 53.502 42.065 20.365 1.00 11.29 81 LYS A O 1
ATOM 756 N N . ASP A 1 83 ? 54.168 43.062 18.441 1.00 7.93 82 ASP A N 1
ATOM 757 C CA A ASP A 1 83 ? 52.982 43.899 18.257 0.60 7.61 82 ASP A CA 1
ATOM 758 C CA B ASP A 1 83 ? 52.964 43.879 18.308 0.40 7.72 82 ASP A CA 1
ATOM 759 C C . ASP A 1 83 ? 51.869 43.236 17.445 1.00 8.33 82 ASP A C 1
ATOM 760 O O . ASP A 1 83 ? 50.860 43.859 17.156 1.00 10.17 82 ASP A O 1
ATOM 769 N N . LEU A 1 84 ? 52.064 41.972 17.059 1.00 7.96 83 LEU A N 1
ATOM 770 C CA . LEU A 1 84 ? 51.097 41.258 16.253 1.00 8.18 83 LEU A CA 1
ATOM 771 C C . LEU A 1 84 ? 50.734 39.865 16.797 1.00 7.15 83 LEU A C 1
ATOM 772 O O . LEU A 1 84 ? 49.556 39.541 16.996 1.00 8.09 83 LEU A O 1
ATOM 777 N N . GLY A 1 85 ? 51.736 39.035 17.018 1.00 7.69 84 GLY A N 1
ATOM 778 C CA . GLY A 1 85 ? 51.554 37.640 17.406 1.00 8.25 84 GLY A CA 1
ATOM 779 C C . GLY A 1 85 ? 52.666 36.801 16.816 1.00 7.55 84 GLY A C 1
ATOM 780 O O . GLY A 1 85 ? 53.805 37.286 16.620 1.00 8.41 84 GLY A O 1
ATOM 781 N N . VAL A 1 86 ? 52.361 35.533 16.502 1.00 6.88 85 VAL A N 1
ATOM 782 C CA . VAL A 1 86 ? 53.345 34.640 15.924 1.00 6.74 85 VAL A CA 1
ATOM 783 C C . VAL A 1 86 ? 52.796 34.068 14.624 1.00 7.51 85 VAL A C 1
ATOM 784 O O . VAL A 1 86 ? 51.607 33.841 14.479 1.00 8.78 85 VAL A O 1
ATOM 788 N N . PHE A 1 87 ? 53.697 33.830 13.691 1.00 7.19 86 PHE A N 1
ATOM 789 C CA . PHE A 1 87 ? 53.368 33.231 12.399 1.00 7.39 86 PHE A CA 1
ATOM 790 C C . PHE A 1 87 ? 53.654 31.741 12.457 1.00 7.54 86 PHE A C 1
ATOM 791 O O . PHE A 1 87 ? 54.702 31.335 12.970 1.00 8.37 86 PHE A O 1
ATOM 799 N N . VAL A 1 88 ? 52.72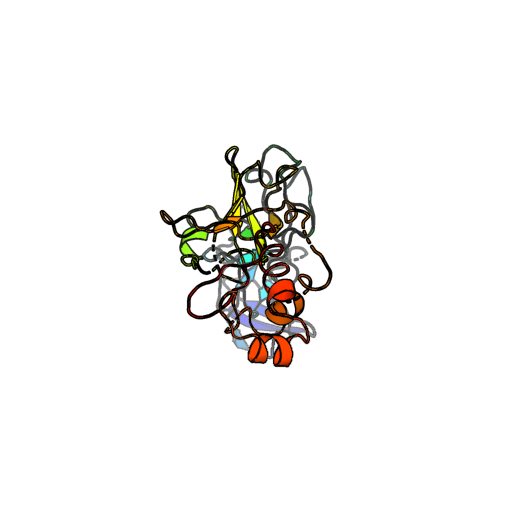8 30.950 11.914 1.00 7.15 87 VAL A N 1
ATOM 800 C CA A VAL A 1 88 ? 52.952 29.502 11.889 0.50 8.31 87 VAL A CA 1
ATOM 801 C CA B VAL A 1 88 ? 52.761 29.493 11.965 0.50 8.28 87 VAL A CA 1
ATOM 802 C C . VAL A 1 88 ? 52.687 28.894 10.545 1.00 8.67 87 VAL A C 1
ATOM 803 O O . VAL A 1 88 ? 51.784 29.295 9.787 1.00 10.28 87 VAL A O 1
ATOM 810 N N . ASP A 1 89 ? 53.558 27.967 10.205 1.00 7.92 88 ASP A N 1
ATOM 811 C CA . ASP A 1 89 ? 53.487 27.257 8.925 1.00 8.52 88 ASP A CA 1
ATOM 812 C C . ASP A 1 89 ? 52.763 25.923 9.130 1.00 7.55 88 ASP A C 1
ATOM 813 O O . ASP A 1 89 ? 53.306 25.025 9.755 1.00 8.21 88 ASP A O 1
ATOM 818 N N . THR A 1 90 ? 51.522 25.830 8.636 1.00 7.63 89 THR A N 1
ATOM 819 C CA . THR A 1 90 ? 50.724 24.592 8.630 1.00 8.41 89 THR A CA 1
ATOM 820 C C . THR A 1 90 ? 50.751 23.864 7.288 1.00 8.72 89 THR A C 1
ATOM 821 O O . THR A 1 90 ? 50.060 22.866 7.123 1.00 9.97 89 THR A O 1
ATOM 825 N N . GLY A 1 91 ? 51.572 24.339 6.357 1.00 9.39 90 GLY A N 1
ATOM 826 C CA . GLY A 1 91 ? 51.711 23.686 5.049 1.00 8.88 90 GLY A CA 1
ATOM 827 C C . GLY A 1 91 ? 50.838 24.234 3.933 1.00 9.61 90 GLY A C 1
ATOM 828 O O . GLY A 1 91 ? 50.806 23.635 2.843 1.00 10.17 90 GLY A O 1
ATOM 829 N N . LEU A 1 92 ? 50.132 25.344 4.134 1.00 9.23 91 LEU A N 1
ATOM 830 C CA . LEU A 1 92 ? 49.412 25.958 3.005 1.00 9.59 91 LEU A CA 1
ATOM 831 C C . LEU A 1 92 ? 50.405 26.648 2.094 1.00 10.09 91 LEU A C 1
ATOM 832 O O . LEU A 1 92 ? 51.221 27.446 2.569 1.00 10.54 91 LEU A O 1
ATOM 837 N N . PRO A 1 93 ? 50.387 26.334 0.795 1.00 7.86 92 PRO A N 1
ATOM 838 C CA . PRO A 1 93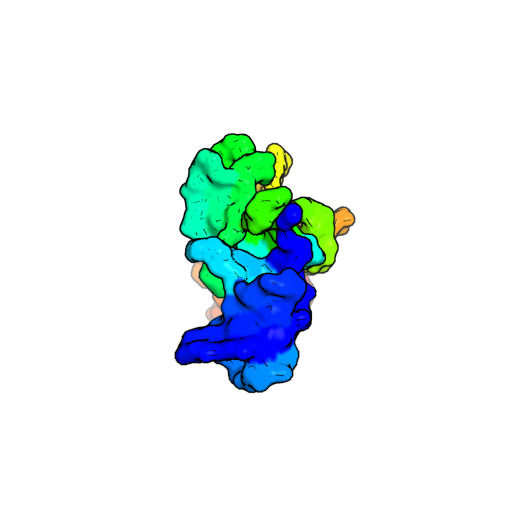 ? 51.416 26.923 -0.075 1.00 8.63 92 PRO A CA 1
ATOM 839 C C . PRO A 1 93 ? 51.383 28.450 -0.065 1.00 8.54 92 PRO A C 1
ATOM 840 O O . PRO A 1 93 ? 50.338 29.067 -0.299 1.00 8.01 92 PRO A O 1
ATOM 844 N N . ASP A 1 94 ? 52.536 29.058 0.248 1.00 8.81 93 ASP A N 1
ATOM 845 C CA . ASP A 1 94 ? 52.680 30.515 0.237 1.00 8.22 93 ASP A CA 1
ATOM 846 C C . ASP A 1 94 ? 51.795 31.228 1.260 1.00 7.55 93 ASP A C 1
ATOM 847 O O . ASP A 1 94 ? 51.472 32.393 1.088 1.00 8.88 93 ASP A O 1
ATOM 852 N N . LYS A 1 95 ? 51.467 30.567 2.361 1.00 9.34 94 LYS A N 1
ATOM 853 C CA . LYS A 1 95 ? 50.648 31.186 3.407 1.00 8.78 94 LYS A CA 1
ATOM 854 C C . LYS A 1 95 ? 51.031 30.687 4.778 1.00 10.89 94 LYS A C 1
ATOM 855 O O . LYS A 1 95 ? 50.938 29.505 5.065 1.00 14.45 94 LYS A O 1
ATOM 861 N N . GLU A 1 96 ? 51.473 31.591 5.625 1.00 6.87 95 GLU A N 1
ATOM 862 C CA . GLU A 1 96 ? 51.661 31.337 7.050 1.00 8.42 95 GLU A CA 1
ATOM 863 C C . GLU A 1 96 ? 50.524 32.019 7.780 1.00 8.06 95 GLU A C 1
ATOM 864 O O . GLU A 1 96 ? 50.020 33.043 7.313 1.00 10.07 95 GLU A O 1
ATOM 870 N N . ILE A 1 97 ? 50.128 31.432 8.903 1.00 7.76 96 ILE A N 1
ATOM 871 C CA A ILE A 1 97 ? 48.943 31.828 9.665 0.70 7.78 96 ILE A CA 1
ATOM 872 C CA B ILE A 1 97 ? 48.956 31.916 9.637 0.30 7.96 96 ILE A CA 1
ATOM 873 C C . ILE A 1 97 ? 49.366 32.610 10.917 1.00 7.77 96 ILE A C 1
ATOM 874 O O . ILE A 1 97 ? 50.237 32.147 11.665 1.00 8.29 96 ILE A O 1
ATOM 883 N N . VAL A 1 98 ? 48.742 33.751 11.168 1.00 6.40 97 VAL A N 1
ATOM 884 C CA . VAL A 1 98 ? 49.031 34.530 12.369 1.00 7.78 97 VAL A CA 1
ATOM 885 C C . VAL A 1 98 ? 48.157 34.089 13.531 1.00 7.60 97 VAL A C 1
ATOM 886 O O . VAL A 1 98 ? 46.917 34.054 13.394 1.00 8.17 97 VAL A O 1
ATOM 890 N N . VAL A 1 99 ? 48.789 33.726 14.667 1.00 7.58 98 VAL A N 1
ATOM 891 C CA . VAL A 1 99 ? 48.116 33.545 15.948 1.00 7.90 98 VAL A CA 1
ATOM 892 C C . VAL A 1 99 ? 48.264 34.884 16.682 1.00 7.29 98 VAL A C 1
ATOM 893 O O . VAL A 1 99 ? 49.377 35.304 16.992 1.00 7.34 98 VAL A O 1
ATOM 897 N N . SER A 1 100 ? 47.151 35.573 16.924 1.00 7.27 99 SER A N 1
ATOM 898 C CA . SER A 1 100 ? 47.162 36.894 17.543 1.00 7.33 99 SER A CA 1
ATOM 899 C C . SER A 1 100 ? 47.724 36.930 18.951 1.00 7.66 99 SER A C 1
ATOM 900 O O . SER A 1 100 ? 47.478 36.033 19.757 1.00 7.55 99 SER A O 1
ATOM 903 N N . LEU A 1 101 ? 48.444 38.000 19.256 1.00 8.43 100 LEU A N 1
ATOM 904 C CA . LEU A 1 101 ? 48.888 38.277 20.609 1.00 9.25 100 LEU A CA 1
ATOM 905 C C . LEU A 1 101 ? 47.724 38.261 21.595 1.00 10.12 100 LEU A C 1
ATOM 906 O O . LEU A 1 101 ? 47.940 37.992 22.795 1.00 9.38 100 LEU A O 1
ATOM 911 N N . ASP A 1 102 ? 46.486 38.475 21.154 1.00 8.76 101 ASP A N 1
ATOM 912 C CA A ASP A 1 102 ? 45.394 38.539 22.129 0.70 10.57 101 ASP A CA 1
ATOM 913 C CA B ASP A 1 102 ? 45.321 38.510 22.061 0.30 9.62 101 ASP A CA 1
ATOM 914 C C . ASP A 1 102 ? 45.032 37.174 22.721 1.00 12.60 101 ASP A C 1
ATOM 915 O O . ASP A 1 102 ? 44.317 37.098 23.737 1.00 14.18 101 ASP A O 1
ATOM 924 N N . ILE A 1 103 ? 45.525 36.089 22.131 1.00 8.53 102 ILE A N 1
ATOM 925 C CA . ILE A 1 103 ? 45.312 34.765 22.717 1.00 9.54 102 ILE A CA 1
ATOM 926 C C . ILE A 1 103 ? 46.605 34.095 23.187 1.00 8.61 102 ILE A C 1
ATOM 927 O O . ILE A 1 103 ? 46.609 32.935 23.585 1.00 11.18 102 ILE A O 1
ATOM 932 N N . LEU A 1 104 ? 47.718 34.835 23.177 1.00 7.87 103 LEU A N 1
ATOM 933 C CA . LEU A 1 104 ? 49.005 34.397 23.694 1.00 8.87 103 LEU A CA 1
ATOM 934 C C . LEU A 1 104 ? 49.164 34.876 25.143 1.00 7.54 103 LEU A C 1
ATOM 935 O O . LEU A 1 104 ? 48.479 35.809 25.568 1.00 8.02 103 LEU A O 1
ATOM 940 N N . PRO A 1 105 ? 50.057 34.242 25.908 1.00 8.50 104 PRO A N 1
ATOM 941 C CA . PRO A 1 105 ? 50.311 34.733 27.285 1.00 8.59 104 PRO A CA 1
ATOM 942 C C . PRO A 1 105 ? 50.653 36.215 27.306 1.00 7.90 104 PRO A C 1
ATOM 943 O O . PRO A 1 105 ? 51.266 36.742 26.375 1.00 8.83 104 PRO A O 1
ATOM 947 N N . GLU A 1 106 ? 50.274 36.923 28.363 1.00 7.83 105 GLU A N 1
ATOM 948 C CA . GLU A 1 106 ? 50.718 38.300 28.513 1.00 8.02 105 GLU A CA 1
ATOM 949 C C . GLU A 1 106 ? 52.246 38.400 28.583 1.00 8.68 105 GLU A C 1
ATOM 950 O O . GLU A 1 106 ? 52.843 39.312 28.038 1.00 11.06 105 GLU A O 1
ATOM 956 N N . LEU A 1 107 ? 52.846 37.470 29.292 1.00 7.66 106 LEU A N 1
ATOM 957 C CA . LEU A 1 107 ? 54.290 37.485 29.527 1.00 8.03 106 LEU A CA 1
ATOM 958 C C . LEU A 1 107 ? 55.042 36.990 28.302 1.00 7.90 106 LEU A C 1
ATOM 959 O O . LEU A 1 107 ? 54.867 35.841 27.857 1.00 7.86 106 LEU A O 1
ATOM 964 N N . LYS A 1 108 ? 55.861 37.847 27.712 1.00 9.26 107 LYS A N 1
ATOM 965 C CA . LYS A 1 108 ? 56.542 37.508 26.475 1.00 9.94 107 LYS A CA 1
ATOM 966 C C . LYS A 1 108 ? 57.490 36.345 26.630 1.00 10.60 107 LYS A C 1
ATOM 967 O O . LYS A 1 108 ? 57.754 35.623 25.638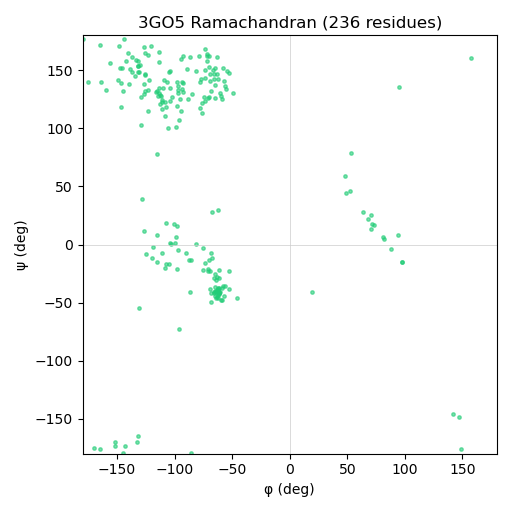 1.00 10.81 107 LYS A O 1
ATOM 973 N N . GLU A 1 109 ? 58.028 36.139 27.824 1.00 9.17 108 GLU A N 1
ATOM 974 C CA A GLU A 1 109 ? 58.934 35.013 28.098 0.70 10.13 108 GLU A CA 1
ATOM 975 C CA B GLU A 1 109 ? 58.954 35.005 28.014 0.30 9.64 108 GLU A CA 1
ATOM 976 C C . GLU A 1 109 ? 58.232 33.664 27.906 1.00 10.24 108 GLU A C 1
ATOM 977 O O . GLU A 1 109 ? 58.899 32.607 27.791 1.00 11.26 108 GLU A O 1
ATOM 988 N N . LEU A 1 110 ? 56.895 33.674 27.946 1.00 8.84 109 LEU A N 1
ATOM 989 C CA . LEU A 1 110 ? 56.083 32.472 27.762 1.00 7.88 109 LEU A CA 1
ATOM 990 C C . LEU A 1 110 ? 55.560 32.313 26.343 1.00 7.20 109 LEU A C 1
ATOM 991 O O . LEU A 1 110 ? 54.899 31.335 26.038 1.00 7.66 109 LEU A O 1
ATOM 996 N N . TRP A 1 111 ? 55.796 33.304 25.472 1.00 6.81 110 TRP A N 1
ATOM 997 C CA . TRP A 1 111 ? 55.373 33.164 24.089 1.00 7.65 110 TRP A CA 1
ATOM 998 C C . TRP A 1 111 ? 56.117 32.045 23.371 1.00 7.58 110 TRP A C 1
ATOM 999 O O . TRP A 1 111 ? 57.267 31.779 23.682 1.00 8.15 110 TRP A O 1
ATOM 1010 N N . PRO A 1 112 ? 55.471 31.451 22.367 1.00 7.07 111 PRO A N 1
ATOM 1011 C CA . PRO A 1 112 ? 56.236 30.634 21.452 1.00 7.59 111 PRO A CA 1
ATOM 1012 C C . PRO A 1 112 ? 57.339 31.431 20.795 1.00 8.30 111 PRO A C 1
ATOM 1013 O O . PRO A 1 112 ? 57.206 32.641 20.566 1.00 9.13 111 PRO A O 1
ATOM 1017 N N . LYS A 1 113 ? 58.390 30.721 20.443 1.00 7.97 112 LYS A N 1
ATOM 1018 C CA A LYS A 1 113 ? 59.549 31.224 19.699 0.70 9.56 112 LYS A CA 1
ATOM 1019 C CA B LYS A 1 113 ? 59.433 31.315 19.629 0.30 7.56 112 LYS A CA 1
ATOM 1020 C C . LYS A 1 113 ? 59.638 30.492 18.374 1.00 9.21 112 LYS A C 1
ATOM 1021 O O . LYS A 1 113 ? 59.068 29.407 18.194 1.00 8.29 112 LYS A O 1
ATOM 1032 N N . LYS A 1 114 ? 60.418 31.032 17.444 1.00 8.78 113 LYS A N 1
ATOM 1033 C CA . LYS A 1 114 ? 60.697 30.360 16.182 1.00 8.39 113 LYS A CA 1
ATOM 1034 C C . LYS A 1 114 ? 61.119 28.913 16.436 1.00 6.90 113 LYS A C 1
ATOM 1035 O O . LYS A 1 114 ? 61.990 28.667 17.261 1.00 9.96 113 LYS A O 1
ATOM 1041 N N . GLY A 1 115 ? 60.497 27.997 15.727 1.00 7.95 114 GLY A N 1
ATOM 1042 C CA . GLY A 1 115 ? 60.742 26.561 15.857 1.00 8.44 114 GLY A CA 1
ATOM 1043 C C . GLY A 1 115 ? 59.771 25.811 16.740 1.00 9.50 114 GLY A C 1
ATOM 1044 O O . GLY A 1 115 ? 59.720 24.595 16.688 1.00 9.97 114 GLY A O 1
ATOM 1045 N N . ASP A 1 116 ? 58.999 26.527 17.552 1.00 7.90 115 ASP A N 1
ATOM 1046 C CA . ASP A 1 116 ? 58.030 25.895 18.417 1.00 7.61 115 ASP A CA 1
ATOM 1047 C C . ASP A 1 116 ? 56.843 25.401 17.588 1.00 8.63 115 ASP A C 1
ATOM 1048 O O . ASP A 1 116 ? 56.721 25.686 16.399 1.00 9.49 115 ASP A O 1
ATOM 1053 N N . GLN A 1 117 ? 55.975 24.589 18.200 1.00 6.92 116 GLN A N 1
ATOM 1054 C CA . GLN A 1 117 ? 54.894 23.932 17.500 1.00 7.46 116 GLN A CA 1
ATOM 1055 C C . GLN A 1 117 ? 53.573 24.226 18.178 1.00 7.67 116 GLN A C 1
ATOM 1056 O O . GLN A 1 117 ? 53.430 24.029 19.382 1.00 7.66 116 GLN A O 1
ATOM 1062 N N . LEU A 1 118 ? 52.593 24.662 17.388 1.00 7.00 117 LEU A N 1
ATOM 1063 C CA . LEU A 1 118 ? 51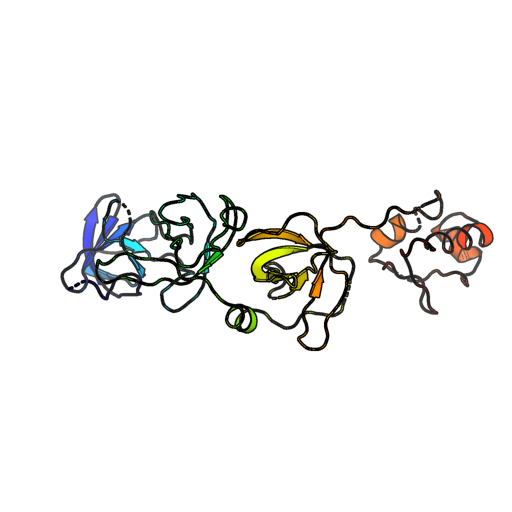.259 25.009 17.862 1.00 7.12 117 LEU A CA 1
ATOM 1064 C C . LEU A 1 118 ? 50.195 24.258 17.111 1.00 7.92 117 LEU A C 1
ATOM 1065 O O . LEU A 1 118 ? 50.340 24.008 15.923 1.00 9.11 117 LEU A O 1
ATOM 1070 N N . TYR A 1 119 ? 49.116 23.911 17.810 1.00 6.67 118 TYR A N 1
ATOM 1071 C CA . TYR A 1 119 ? 48.009 23.143 17.236 1.00 6.26 118 TYR A CA 1
ATOM 1072 C C . TYR A 1 119 ? 46.844 24.097 17.104 1.00 7.96 118 TYR A C 1
ATOM 1073 O O . TYR A 1 119 ? 46.267 24.560 18.096 1.00 7.88 118 TYR A O 1
ATOM 1082 N N . ILE A 1 120 ? 46.516 24.429 15.849 1.00 7.43 119 ILE A N 1
ATOM 1083 C CA . ILE A 1 120 ? 45.611 25.538 15.571 1.00 6.75 119 ILE A CA 1
ATOM 1084 C C . ILE A 1 120 ? 44.505 25.179 14.585 1.00 7.00 119 ILE A C 1
ATOM 1085 O O . ILE A 1 120 ? 44.659 24.287 13.747 1.00 8.15 119 ILE A O 1
ATOM 1090 N N . ARG A 1 121 ? 43.422 25.954 14.654 1.00 6.72 120 ARG A N 1
ATOM 1091 C CA . ARG A 1 121 ? 42.408 25.922 13.609 1.00 7.79 120 ARG A CA 1
ATOM 1092 C C . ARG A 1 121 ? 42.315 27.329 13.044 1.00 7.81 120 ARG A C 1
ATOM 1093 O O . ARG A 1 121 ? 42.936 28.256 13.564 1.00 8.89 120 ARG A O 1
ATOM 1101 N N . LEU A 1 122 ? 41.587 27.484 11.952 1.00 7.46 121 LEU A N 1
ATOM 1102 C CA . LEU A 1 122 ? 41.512 28.755 11.241 1.00 7.24 121 LEU A CA 1
ATOM 1103 C C . LEU A 1 122 ? 40.194 29.463 11.504 1.00 7.66 121 LEU A C 1
ATOM 1104 O O . LEU A 1 122 ? 39.152 28.845 11.632 1.00 8.86 121 LEU A O 1
ATOM 1109 N N . GLU A 1 123 ? 40.279 30.798 11.469 1.00 8.53 122 GLU A N 1
ATOM 1110 C CA A GLU A 1 123 ? 39.128 31.705 11.521 0.50 10.14 122 GLU A CA 1
ATOM 1111 C CA B GLU A 1 123 ? 39.082 31.650 11.434 0.50 9.42 122 GLU A CA 1
ATOM 1112 C C . GLU A 1 123 ? 39.330 32.801 10.472 1.00 8.75 122 GLU A C 1
ATOM 1113 O O . GLU A 1 123 ? 40.460 33.224 10.247 1.00 11.15 122 GLU A O 1
ATOM 1124 N N . VAL A 1 124 ? 38.255 33.261 9.860 1.00 7.62 123 VAL A N 1
ATOM 1125 C CA . VAL A 1 124 ? 38.314 34.383 8.927 1.00 7.05 123 VAL A CA 1
ATOM 1126 C C . VAL A 1 124 ? 37.574 35.558 9.529 1.00 7.31 123 VAL A C 1
ATOM 1127 O O . VAL A 1 124 ? 36.430 35.417 9.920 1.00 9.64 123 VAL A O 1
ATOM 1131 N N . ASP A 1 125 ? 38.224 36.719 9.570 1.00 7.66 124 ASP A N 1
ATOM 1132 C CA . ASP A 1 125 ? 37.589 37.939 10.097 1.00 8.75 124 ASP A CA 1
ATOM 1133 C C . ASP A 1 125 ? 36.777 38.673 9.021 1.00 9.72 124 ASP A C 1
ATOM 1134 O O . ASP A 1 125 ? 36.727 38.238 7.867 1.00 10.34 124 ASP A O 1
ATOM 1139 N N . LYS A 1 126 ? 36.167 39.798 9.410 1.00 11.37 125 LYS A N 1
ATOM 1140 C CA . LYS A 1 126 ? 35.284 40.521 8.480 1.00 13.41 125 LYS A CA 1
ATOM 1141 C C . LYS A 1 126 ? 36.000 41.200 7.326 1.00 14.99 125 LYS A C 1
ATOM 1142 O O . LYS A 1 126 ? 35.381 41.598 6.335 1.00 16.83 125 LYS A O 1
ATOM 1148 N N . LYS A 1 127 ? 37.318 41.309 7.424 1.00 11.00 126 LYS A N 1
ATOM 1149 C CA . LYS A 1 127 ? 38.174 41.854 6.382 1.00 11.11 126 LYS A CA 1
ATOM 1150 C C . LYS A 1 127 ? 38.868 40.747 5.572 1.00 9.95 126 LYS A C 1
ATOM 1151 O O . LYS A 1 127 ? 39.896 40.992 4.898 1.00 12.12 126 LYS A O 1
ATOM 1157 N N . ASP A 1 128 ? 38.344 39.517 5.665 1.00 11.44 127 ASP A N 1
ATOM 1158 C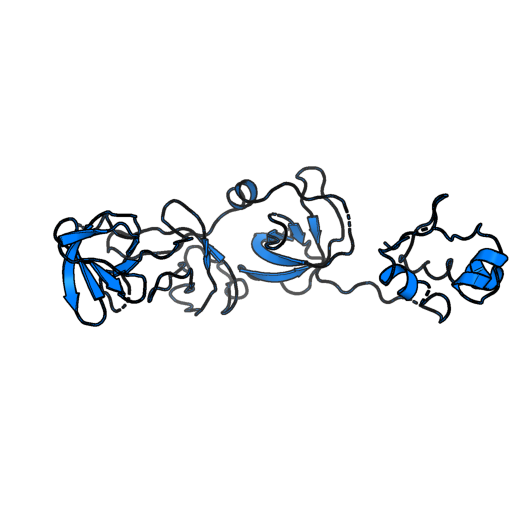 CA . ASP A 1 128 ? 38.839 38.405 4.865 1.00 12.95 127 ASP A CA 1
ATOM 1159 C C . ASP A 1 128 ? 40.223 37.985 5.254 1.00 12.00 127 ASP A C 1
ATOM 1160 O O . ASP A 1 128 ? 40.930 37.384 4.477 1.00 14.20 127 ASP A O 1
ATOM 1165 N N . ARG A 1 129 ? 40.641 38.299 6.475 1.00 9.87 128 ARG A N 1
ATOM 1166 C CA . ARG A 1 129 ? 41.939 37.894 6.982 1.00 7.81 128 ARG A CA 1
ATOM 1167 C C . ARG A 1 129 ? 41.825 36.585 7.755 1.00 7.90 128 ARG A C 1
ATOM 1168 O O . ARG A 1 129 ? 40.907 36.416 8.556 1.00 8.37 128 ARG A O 1
ATOM 1176 N N . ILE A 1 130 ? 42.738 35.658 7.490 1.00 8.07 129 ILE A N 1
ATOM 1177 C CA . ILE A 1 130 ? 42.771 34.380 8.169 1.00 8.13 129 ILE A CA 1
ATOM 1178 C C A ILE A 1 130 ? 43.607 34.596 9.441 0.50 7.73 129 ILE A C 1
ATOM 1179 C C B ILE A 1 130 ? 43.723 34.303 9.355 0.50 10.37 129 ILE A C 1
ATOM 1180 O O A ILE A 1 130 ? 44.556 35.380 9.462 0.50 6.48 129 ILE A O 1
ATOM 1181 O O B ILE A 1 130 ? 44.953 34.401 9.169 0.50 14.47 129 ILE A O 1
ATOM 1186 N N . TRP A 1 131 ? 43.158 33.966 10.519 1.00 8.42 130 TRP A N 1
ATOM 1187 C CA . TRP A 1 131 ? 43.891 33.907 11.800 1.00 7.95 130 TRP A CA 1
ATOM 1188 C C . TRP A 1 131 ? 43.881 32.492 12.345 1.00 7.77 130 TRP A C 1
ATOM 1189 O O . TRP A 1 131 ? 43.059 31.656 11.953 1.00 9.55 130 TRP A O 1
ATOM 1200 N N . GLY A 1 132 ? 44.825 32.206 13.229 1.00 7.39 131 GLY A N 1
ATOM 1201 C CA . GLY A 1 132 ? 44.924 30.894 13.863 1.00 7.89 131 GLY A CA 1
ATOM 1202 C C . GLY A 1 132 ? 44.414 30.933 15.295 1.00 8.26 131 GLY A C 1
ATOM 1203 O O . GLY A 1 132 ? 44.790 31.841 16.061 1.00 9.49 131 GLY A O 1
ATOM 1204 N N . LEU A 1 133 ? 43.605 29.955 15.669 1.00 7.33 132 LEU A N 1
ATOM 1205 C CA . LEU A 1 133 ? 43.026 29.831 17.012 1.00 7.56 132 LEU A CA 1
ATOM 1206 C C . LEU A 1 133 ? 43.655 28.595 17.668 1.00 7.37 132 LEU A C 1
ATOM 1207 O O . LEU A 1 133 ? 43.702 27.523 17.071 1.00 8.82 132 LEU A O 1
ATOM 1212 N N . LEU A 1 134 ? 44.199 28.759 18.856 1.00 8.59 133 LEU A N 1
ATOM 1213 C CA . LEU A 1 134 ? 44.811 27.687 19.618 1.00 7.69 133 LEU A CA 1
ATOM 1214 C C . LEU A 1 134 ? 43.809 26.661 20.149 1.00 8.90 133 LEU A C 1
ATOM 1215 O O . LEU A 1 134 ? 42.722 27.024 20.583 1.00 11.01 133 LEU A O 1
ATOM 1220 N N . ALA A 1 135 ? 44.204 25.397 20.107 1.00 9.04 134 ALA A N 1
ATOM 1221 C CA . ALA A 1 135 ? 43.518 24.322 20.792 1.00 8.02 134 ALA A CA 1
ATOM 1222 C C . ALA A 1 135 ? 43.584 24.474 22.320 1.00 8.79 134 ALA A C 1
ATOM 1223 O O . ALA A 1 135 ? 44.598 24.960 22.874 1.00 10.72 134 ALA A O 1
ATOM 1225 N N . TYR A 1 136 ? 42.519 24.024 22.967 1.00 9.27 135 TYR A N 1
ATOM 1226 C CA A TYR A 1 136 ? 42.554 24.020 24.430 0.50 9.68 135 TYR A CA 1
ATOM 1227 C CA B TYR A 1 136 ? 42.284 24.018 24.412 0.50 8.77 135 TYR A CA 1
ATOM 1228 C C . TYR A 1 136 ? 42.526 22.605 24.963 1.00 10.04 135 TYR A C 1
ATOM 1229 O O . TYR A 1 136 ? 42.593 21.630 24.199 1.00 7.66 135 TYR A O 1
ATOM 1246 N N . GLN A 1 137 ? 42.578 22.482 26.287 1.00 8.93 136 GLN A N 1
ATOM 1247 C CA . GLN A 1 137 ? 42.656 21.180 26.940 1.00 8.01 136 GLN A CA 1
ATOM 1248 C C . GLN A 1 137 ? 41.680 20.162 26.396 1.00 8.91 136 GLN A C 1
ATOM 1249 O O . GLN A 1 137 ? 42.055 19.025 26.113 1.00 8.66 136 GLN A O 1
ATOM 1255 N N . GLU A 1 138 ? 40.423 20.561 26.222 1.00 8.74 137 GLU A N 1
ATOM 1256 C CA A GLU A 1 138 ? 39.390 19.637 25.781 0.50 9.09 137 GLU A CA 1
ATOM 1257 C CA B GLU A 1 138 ? 39.411 19.600 25.795 0.50 9.36 137 GLU A CA 1
ATOM 1258 C C . GLU A 1 138 ? 39.671 19.104 24.376 1.00 8.65 137 GLU A C 1
ATOM 1259 O O . GLU A 1 138 ? 39.361 17.968 24.057 1.00 10.35 137 GLU A O 1
ATOM 1270 N N . ASP A 1 139 ? 40.283 19.937 23.528 1.00 7.92 138 ASP A N 1
ATOM 1271 C CA . ASP A 1 139 ? 40.675 19.492 22.200 1.00 7.61 138 ASP A CA 1
ATOM 1272 C C . ASP A 1 139 ? 41.792 18.473 22.255 1.00 8.11 138 ASP A C 1
ATOM 1273 O O . ASP A 1 139 ? 41.800 17.518 21.479 1.00 8.65 138 ASP A O 1
ATOM 1278 N N . PHE A 1 140 ? 42.777 18.699 23.121 1.00 8.97 139 PHE A N 1
ATOM 1279 C CA . PHE A 1 140 ? 43.850 17.699 23.319 1.00 8.54 139 PHE A CA 1
ATOM 1280 C C . PHE A 1 140 ? 43.339 16.395 23.907 1.00 8.21 139 PHE A C 1
ATOM 1281 O O . PHE A 1 140 ? 43.800 15.330 23.499 1.00 8.81 139 PHE A O 1
ATOM 1289 N N . GLN A 1 141 ? 42.365 16.476 24.798 1.00 8.78 140 GLN A N 1
ATOM 1290 C CA . GLN A 1 141 ? 41.736 15.270 25.333 1.00 8.73 140 GLN A CA 1
ATOM 1291 C C . GLN A 1 141 ? 40.998 14.470 24.263 1.00 9.66 140 GLN A C 1
ATOM 1292 O O . GLN A 1 141 ? 41.037 13.228 24.273 1.00 11.74 140 GLN A O 1
ATOM 1298 N N . ARG A 1 142 ? 40.315 15.159 23.357 1.00 8.92 141 ARG A N 1
ATOM 1299 C CA . ARG A 1 142 ? 39.655 14.488 22.226 1.00 10.66 141 ARG A CA 1
ATOM 1300 C C . ARG A 1 142 ? 40.671 13.819 21.284 1.00 11.21 141 ARG A C 1
ATOM 1301 O O . ARG A 1 142 ? 40.417 12.728 20.770 1.00 13.88 141 ARG A O 1
ATOM 1309 N N . LEU A 1 143 ? 41.809 14.475 21.024 1.00 9.67 142 LEU A N 1
ATOM 1310 C CA . LEU A 1 143 ? 42.840 13.971 20.131 1.00 9.21 142 LEU A CA 1
ATOM 1311 C C . LEU A 1 143 ? 43.543 12.741 20.690 1.00 10.55 142 LEU A C 1
ATOM 1312 O O . LEU A 1 143 ? 43.744 11.754 19.980 1.00 10.05 142 LEU A O 1
ATOM 1317 N N . ALA A 1 144 ? 43.969 12.841 21.943 1.00 8.63 143 ALA A N 1
ATOM 1318 C CA . ALA A 1 144 ? 44.834 11.840 22.539 1.00 8.18 143 ALA A CA 1
ATOM 1319 C C . ALA A 1 144 ? 44.061 10.617 22.969 1.00 10.49 143 ALA A C 1
ATOM 1320 O O . ALA A 1 144 ? 42.840 10.651 23.151 1.00 12.59 143 ALA A O 1
ATOM 1322 N N . ARG A 1 145 ? 44.798 9.559 23.167 1.00 9.80 144 ARG A N 1
ATOM 1323 C CA . ARG A 1 145 ? 44.224 8.391 23.806 1.00 12.40 144 ARG A CA 1
ATOM 1324 C C . ARG A 1 145 ? 44.873 8.179 25.155 1.00 8.48 144 ARG A C 1
ATOM 1325 O O . ARG A 1 145 ? 45.862 8.815 25.495 1.00 7.98 144 ARG A O 1
ATOM 1333 N N . PRO A 1 146 ? 44.242 7.327 25.972 1.00 7.59 145 PRO A N 1
ATOM 1334 C CA . PRO A 1 146 ? 44.774 7.076 27.294 1.00 8.30 145 PRO A CA 1
ATOM 1335 C C . PRO A 1 146 ? 46.215 6.572 27.276 1.00 7.43 145 PRO A C 1
ATOM 1336 O O . PRO A 1 146 ? 46.619 5.783 26.387 1.00 9.17 145 PRO A O 1
ATOM 1340 N N . ALA A 1 147 ? 47.017 7.047 28.219 1.00 7.45 146 ALA A N 1
ATOM 1341 C CA . ALA A 1 147 ? 48.400 6.631 28.279 1.00 7.29 146 ALA A CA 1
ATOM 1342 C C . ALA A 1 147 ? 48.470 5.193 28.766 1.00 9.06 146 ALA A C 1
ATOM 1343 O O . ALA A 1 147 ? 47.593 4.659 29.412 1.00 9.13 146 ALA A O 1
ATOM 1345 N N . TYR A 1 148 ? 49.601 4.586 28.429 1.00 8.83 147 TYR A N 1
ATOM 1346 C CA A TYR A 1 148 ? 49.917 3.241 28.896 0.50 9.46 147 TYR A CA 1
ATOM 1347 C CA B TYR A 1 148 ? 49.962 3.265 28.939 0.50 9.24 147 TYR A CA 1
ATOM 1348 C C . TYR A 1 148 ? 50.787 3.344 30.188 1.00 9.01 147 TYR A C 1
ATOM 1349 O O . TYR A 1 148 ? 51.562 4.288 30.376 1.00 9.73 147 TYR A O 1
ATOM 1366 N N . ASN A 1 149 ? 50.688 2.316 31.037 1.00 9.98 148 ASN A N 1
ATOM 1367 C CA . ASN A 1 149 ? 51.366 2.290 32.322 1.00 12.10 148 ASN A CA 1
ATOM 1368 C C . ASN A 1 149 ? 52.685 1.508 32.319 1.00 11.15 148 ASN A C 1
ATOM 1369 O O . ASN A 1 149 ? 53.252 1.266 33.367 1.00 11.67 148 ASN A O 1
ATOM 1374 N N . ASN A 1 150 ? 53.210 1.234 31.121 1.00 8.31 149 ASN A N 1
ATOM 1375 C CA . ASN A 1 150 ? 54.460 0.484 30.941 1.00 7.17 149 ASN A CA 1
ATOM 1376 C C . ASN A 1 150 ? 55.590 1.312 30.304 1.00 7.21 149 ASN A C 1
ATOM 1377 O O . ASN A 1 150 ? 56.414 0.761 29.546 1.00 7.80 149 ASN A O 1
ATOM 1390 N N . GLN A 1 152 ? 57.632 3.767 32.115 1.00 7.03 151 GLN A N 1
ATOM 1391 C CA . GLN A 1 152 ? 58.526 4.345 33.088 1.00 7.69 151 GLN A CA 1
ATOM 1392 C C . GLN A 1 152 ? 59.950 4.348 32.546 1.00 7.32 151 GLN A C 1
ATOM 1393 O O . GLN A 1 152 ? 60.411 3.334 32.001 1.00 8.13 151 GLN A O 1
ATOM 1399 N N . ASN A 1 153 ? 60.631 5.477 32.738 1.00 7.31 152 ASN A N 1
ATOM 1400 C CA . ASN A 1 153 ? 62.029 5.630 32.412 1.00 6.77 152 ASN A CA 1
ATOM 1401 C C . ASN A 1 153 ? 62.328 5.668 30.916 1.00 6.92 152 ASN A C 1
ATOM 1402 O O . ASN A 1 153 ? 63.477 5.579 30.519 1.00 8.46 152 ASN A O 1
ATOM 1407 N N . GLN A 1 154 ? 61.290 5.836 30.099 1.00 6.49 153 GLN A N 1
ATOM 1408 C CA . GLN A 1 154 ? 61.449 6.175 28.687 1.00 5.79 153 GLN A CA 1
ATOM 1409 C C . GLN A 1 154 ? 61.500 7.687 28.480 1.00 5.80 153 GLN A C 1
ATOM 1410 O O . GLN A 1 154 ? 60.854 8.428 29.227 1.00 6.71 153 GLN A O 1
ATOM 1416 N N . ASN A 1 155 ? 62.196 8.130 27.451 1.00 6.18 154 ASN A N 1
ATOM 1417 C CA . ASN A 1 155 ? 62.197 9.530 27.036 1.00 7.13 154 ASN A CA 1
ATOM 1418 C C . ASN A 1 155 ? 61.435 9.641 25.724 1.00 6.32 154 ASN A C 1
ATOM 1419 O O . ASN A 1 155 ? 61.588 8.820 24.807 1.00 6.18 154 ASN A O 1
ATOM 1424 N N . TRP A 1 156 ? 60.666 10.730 25.593 1.00 6.78 155 TRP A N 1
ATOM 1425 C CA . TRP A 1 156 ? 59.878 11.016 24.409 1.00 6.37 155 TRP A CA 1
ATOM 1426 C C . TRP A 1 156 ? 59.789 12.503 24.184 1.00 6.92 155 TRP A C 1
ATOM 1427 O O . TRP A 1 156 ? 59.799 13.272 25.140 1.00 7.56 155 TRP A O 1
ATOM 1438 N N . PRO A 1 157 ? 59.639 12.940 22.929 1.00 6.31 156 PRO A N 1
ATOM 1439 C CA . PRO A 1 157 ? 59.396 14.363 22.721 1.00 7.18 156 PRO A CA 1
ATOM 1440 C C . PRO A 1 157 ? 58.000 14.728 23.231 1.00 7.76 156 PRO A C 1
ATOM 1441 O O . PRO A 1 157 ? 57.051 13.930 23.125 1.00 6.92 156 PRO A O 1
ATOM 1445 N N . ALA A 1 158 ? 57.867 15.954 23.742 1.00 7.32 157 ALA A N 1
ATOM 1446 C CA . ALA A 1 158 ? 56.625 16.401 24.347 1.00 6.94 157 ALA A CA 1
ATOM 1447 C C . ALA A 1 158 ? 56.469 17.879 24.025 1.00 8.00 157 ALA A C 1
ATOM 1448 O O . ALA A 1 158 ? 57.400 18.663 24.272 1.00 10.42 157 ALA A O 1
ATOM 1450 N N . ILE A 1 159 ? 55.286 18.259 23.556 1.00 6.41 158 ILE A N 1
ATOM 1451 C CA . ILE A 1 159 ? 55.004 19.617 23.070 1.00 6.60 158 ILE A CA 1
ATOM 1452 C C . ILE A 1 159 ? 54.099 20.307 24.068 1.00 5.50 158 ILE A C 1
ATOM 1453 O O . ILE A 1 159 ? 53.015 19.811 24.401 1.00 6.38 158 ILE A O 1
ATOM 1458 N N . VAL A 1 160 ? 54.562 21.453 24.578 1.00 6.34 159 VAL A N 1
ATOM 1459 C CA . VAL A 1 160 ? 53.784 22.238 25.541 1.00 5.98 159 VAL A CA 1
ATOM 1460 C C . VAL A 1 160 ? 52.576 22.870 24.876 1.00 6.56 159 VAL A C 1
ATOM 1461 O O . VAL A 1 160 ? 52.749 23.618 23.888 1.00 6.85 159 VAL A O 1
ATOM 1465 N N . TYR A 1 161 ? 51.376 22.660 25.415 1.00 6.80 160 TYR A N 1
ATOM 1466 C CA . TYR A 1 161 ? 50.158 23.254 24.837 1.00 5.82 160 TYR A CA 1
ATOM 1467 C C . TYR A 1 161 ? 49.340 24.088 25.815 1.00 6.85 160 TYR A C 1
ATOM 1468 O O . TYR A 1 161 ? 48.414 24.780 25.387 1.00 7.69 160 TYR A O 1
ATOM 1477 N N . ARG A 1 162 ? 49.681 24.080 27.099 1.00 7.02 161 ARG A N 1
ATOM 1478 C CA . ARG A 1 162 ? 48.899 24.775 28.098 1.00 6.46 161 ARG A CA 1
ATOM 1479 C C . ARG A 1 162 ? 49.806 24.986 29.305 1.00 7.77 161 ARG A C 1
ATOM 1480 O O . ARG A 1 162 ? 50.507 24.054 29.768 1.00 7.37 161 ARG A O 1
ATOM 1488 N N . LEU A 1 163 ? 49.816 26.209 29.840 1.00 6.92 162 LEU A N 1
ATOM 1489 C CA . LEU A 1 163 ? 50.652 26.626 30.971 1.00 6.52 162 LEU A CA 1
ATOM 1490 C C . LEU A 1 163 ? 49.753 26.932 32.168 1.00 7.28 162 LEU A C 1
ATOM 1491 O O . LEU A 1 163 ? 48.757 27.657 32.047 1.00 8.31 162 LEU A O 1
ATOM 1496 N N . LYS A 1 164 ? 50.137 26.442 33.331 1.00 6.78 163 LYS A N 1
ATOM 1497 C CA . LYS A 1 164 ? 49.461 26.780 34.582 1.00 6.75 163 LYS A CA 1
ATOM 1498 C C . LYS A 1 164 ? 50.488 26.925 35.697 1.00 7.35 163 LYS A C 1
ATOM 1499 O O . LYS A 1 164 ? 51.597 26.387 35.614 1.00 7.87 163 LYS A O 1
ATOM 1505 N N . LEU A 1 165 ? 50.118 27.647 36.753 1.00 6.69 164 LEU A N 1
ATOM 1506 C CA . LEU A 1 165 ? 51.001 27.773 37.914 1.00 7.99 164 LEU A CA 1
ATOM 1507 C C . LEU A 1 165 ? 51.345 26.397 38.493 1.00 8.14 164 LEU A C 1
ATOM 1508 O O . LEU A 1 165 ? 52.460 26.217 38.989 1.00 10.85 164 LEU A O 1
ATOM 1513 N N . SER A 1 166 ? 50.399 25.465 38.457 1.00 8.19 165 SER A N 1
ATOM 1514 C CA . SER A 1 166 ? 50.617 24.123 39.022 1.00 9.07 165 SER A CA 1
ATOM 1515 C C . SER A 1 166 ? 51.527 23.241 38.189 1.00 9.16 165 SER A C 1
ATOM 1516 O O . SER A 1 166 ? 51.961 22.208 38.677 1.00 9.32 165 SER A O 1
ATOM 1519 N N . GLY A 1 167 ? 51.760 23.617 36.939 1.00 7.13 166 GLY A N 1
ATOM 1520 C CA . GLY A 1 167 ? 52.623 22.835 36.065 1.00 8.22 166 GLY A CA 1
ATOM 1521 C C . GLY A 1 167 ? 52.209 22.930 34.613 1.00 7.90 166 GLY A C 1
ATOM 1522 O O . GLY A 1 167 ? 51.331 23.717 34.231 1.00 8.41 166 GLY A O 1
ATOM 1523 N N . THR A 1 168 ? 52.914 22.166 33.787 1.00 6.86 167 THR A N 1
ATOM 1524 C CA . THR A 1 168 ? 52.898 22.333 32.337 1.00 7.28 167 THR A CA 1
ATOM 1525 C C . THR A 1 168 ? 52.249 21.119 31.680 1.00 7.02 167 THR A C 1
ATOM 1526 O O . THR A 1 168 ? 52.626 19.980 31.987 1.00 7.29 167 THR A O 1
ATOM 1530 N N . PHE A 1 169 ? 51.299 21.339 30.792 1.00 7.18 168 PHE A N 1
ATOM 1531 C CA . PHE A 1 169 ? 50.572 20.300 30.085 1.00 6.92 168 PHE A CA 1
ATOM 1532 C C . PHE A 1 169 ? 51.214 20.094 28.732 1.00 6.79 168 PHE A C 1
ATOM 1533 O O . PHE A 1 169 ? 51.427 21.073 27.966 1.00 6.84 168 PHE A O 1
ATOM 1541 N N . VAL A 1 170 ? 51.510 18.847 28.384 1.00 6.70 169 VAL A N 1
ATOM 1542 C CA . VAL A 1 170 ? 52.217 18.484 27.179 1.00 6.22 169 VAL A CA 1
ATOM 1543 C C . VAL A 1 170 ? 51.511 17.357 26.418 1.00 6.25 169 VAL A C 1
ATOM 1544 O O . VAL A 1 170 ? 50.789 16.531 27.012 1.00 6.41 169 VAL A O 1
ATOM 1548 N N . TYR A 1 171 ? 51.745 17.343 25.100 1.00 7.28 170 TYR A N 1
ATOM 1549 C CA . TYR A 1 171 ? 51.245 16.336 24.177 1.00 6.71 170 TYR A CA 1
ATOM 1550 C C . TYR A 1 171 ? 52.474 15.607 23.621 1.00 7.40 170 TYR A C 1
ATOM 1551 O O . TYR A 1 171 ? 53.443 16.243 23.187 1.00 8.01 170 TYR A O 1
ATOM 1560 N N . LEU A 1 172 ? 52.418 14.275 23.631 1.00 7.14 171 LEU A N 1
ATOM 1561 C CA . LEU A 1 172 ? 53.492 13.409 23.142 1.00 7.38 171 LEU A CA 1
ATOM 1562 C C . LEU A 1 172 ? 53.143 12.964 21.707 1.00 7.70 171 LEU A C 1
ATOM 1563 O O . LEU A 1 172 ? 52.294 12.092 21.511 1.00 8.56 171 LEU A O 1
ATOM 1568 N N . PRO A 1 173 ? 53.764 13.606 20.697 1.00 6.88 172 PRO A N 1
ATOM 1569 C CA . PRO A 1 173 ? 53.309 13.344 19.315 1.00 7.56 172 PRO A CA 1
ATOM 1570 C C . PRO A 1 173 ? 53.656 11.984 18.769 1.00 8.22 172 PRO A C 1
ATOM 1571 O O . PRO A 1 173 ? 52.958 11.511 17.866 1.00 10.68 172 PRO A O 1
ATOM 1575 N N . GLU A 1 174 ? 54.681 11.321 19.304 1.00 7.52 173 GLU A N 1
ATOM 1576 C CA . GLU A 1 174 ? 55.007 9.972 18.824 1.00 8.38 173 GLU A CA 1
ATOM 1577 C C . GLU A 1 174 ? 54.031 8.957 19.359 1.00 9.29 173 GLU A C 1
ATOM 1578 O O . GLU A 1 174 ? 53.878 7.867 18.781 1.00 11.10 173 GLU A O 1
ATOM 1584 N N . ASN A 1 175 ? 53.358 9.295 20.466 1.00 8.34 174 ASN A N 1
ATOM 1585 C CA . ASN A 1 175 ? 52.551 8.333 21.232 1.00 9.44 174 ASN A CA 1
ATOM 1586 C C . ASN A 1 175 ? 51.077 8.678 21.214 1.00 8.56 174 ASN A C 1
ATOM 1587 O O . ASN A 1 175 ? 50.256 7.859 21.631 1.00 9.46 174 ASN A O 1
ATOM 1592 N N . ASN A 1 176 ? 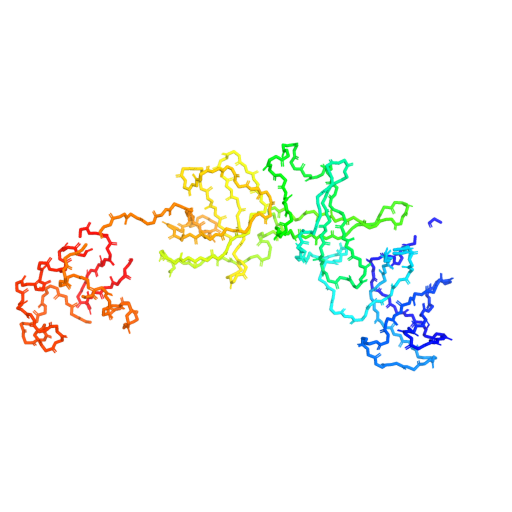50.735 9.895 20.805 1.00 8.38 175 ASN A N 1
ATOM 1593 C CA . ASN A 1 176 ? 49.367 10.420 20.935 1.00 6.85 175 ASN A CA 1
ATOM 1594 C C . ASN A 1 176 ? 48.804 10.320 22.359 1.00 6.47 175 ASN A C 1
ATOM 1595 O O . ASN A 1 176 ? 47.696 9.840 22.565 1.00 7.80 175 ASN A O 1
ATOM 1608 N N . LEU A 1 178 ? 48.870 12.292 26.541 1.00 6.10 177 LEU A N 1
ATOM 1609 C CA . LEU A 1 178 ? 49.034 13.511 27.307 1.00 7.17 177 LEU A CA 1
ATOM 1610 C C . LEU A 1 178 ? 49.877 13.309 28.533 1.00 6.95 177 LEU A C 1
ATOM 1611 O O . LEU A 1 178 ? 49.849 12.223 29.150 1.00 6.68 177 LEU A O 1
ATOM 1616 N N . GLY A 1 179 ? 50.614 14.328 28.931 1.00 6.86 178 GLY A N 1
ATOM 1617 C CA . GLY A 1 179 ? 51.395 14.323 30.125 1.00 6.33 178 GLY A CA 1
ATOM 1618 C C . GLY A 1 179 ? 51.449 15.668 30.822 1.00 6.84 178 GLY A C 1
ATOM 1619 O O . GLY A 1 179 ? 50.882 16.650 30.345 1.00 6.99 178 GLY A O 1
ATOM 1620 N N . PHE A 1 180 ? 52.174 15.704 31.927 1.00 6.61 179 PHE A N 1
ATOM 1621 C CA . PHE A 1 180 ? 52.223 16.828 32.821 1.00 6.33 179 PHE A CA 1
ATOM 1622 C C . PHE A 1 180 ? 53.579 16.884 33.471 1.00 7.63 179 PHE A C 1
ATOM 1623 O O . PHE A 1 180 ? 54.146 15.839 33.806 1.00 7.52 179 PHE A O 1
ATOM 1631 N N . ILE A 1 181 ? 54.094 18.093 33.648 1.00 6.48 180 ILE A N 1
ATOM 1632 C CA . ILE A 1 181 ? 55.371 18.344 34.282 1.00 6.22 180 ILE A CA 1
ATOM 1633 C C . ILE A 1 181 ? 55.177 19.275 35.479 1.00 6.42 180 ILE A C 1
ATOM 1634 O O . ILE A 1 181 ? 54.825 20.449 35.321 1.00 6.74 180 ILE A O 1
ATOM 1639 N N . HIS A 1 182 ? 55.433 18.780 36.667 1.00 7.79 181 HIS A N 1
ATOM 1640 C CA . HIS A 1 182 ? 55.359 19.617 37.866 1.00 7.89 181 HIS A CA 1
ATOM 1641 C C . HIS A 1 182 ? 56.520 20.609 37.862 1.00 7.68 181 HIS A C 1
ATOM 1642 O O . HIS A 1 182 ? 57.582 20.302 37.340 1.00 8.17 181 HIS A O 1
ATOM 1649 N N . PRO A 1 183 ? 56.355 21.777 38.500 1.00 8.68 182 PRO A N 1
ATOM 1650 C CA . PRO A 1 183 ? 57.456 22.742 38.510 1.00 9.20 182 PRO A CA 1
ATOM 1651 C C . PRO A 1 183 ? 58.773 22.221 39.060 1.00 9.84 182 PRO A C 1
ATOM 1652 O O . PRO A 1 183 ? 59.843 22.587 38.549 1.00 11.30 182 PRO A O 1
ATOM 1656 N N . SER A 1 184 ? 58.691 21.359 40.070 1.00 9.56 183 SER A N 1
ATOM 1657 C CA . SER A 1 184 ? 59.880 20.790 40.678 1.00 10.77 183 SER A CA 1
ATOM 1658 C C . SER A 1 184 ? 60.640 19.842 39.753 1.00 10.61 183 SER A C 1
ATOM 1659 O O . SER A 1 184 ? 61.715 19.413 40.112 1.00 12.71 183 SER A O 1
ATOM 1662 N N . GLU A 1 185 ? 60.037 19.465 38.623 1.00 9.96 184 GLU A N 1
ATOM 1663 C CA . GLU A 1 185 ? 60.654 18.535 37.669 1.00 9.24 184 GLU A CA 1
ATOM 1664 C C . GLU A 1 185 ? 61.126 19.230 36.407 1.00 8.89 184 GLU A C 1
ATOM 1665 O O . GLU A 1 185 ? 61.427 18.591 35.370 1.00 9.03 184 GLU A O 1
ATOM 1671 N N . ARG A 1 186 ? 61.275 20.545 36.477 1.00 10.17 185 ARG A N 1
ATOM 1672 C CA . ARG A 1 186 ? 61.873 21.291 35.384 1.00 10.01 185 ARG A CA 1
ATOM 1673 C C . ARG A 1 186 ? 62.630 22.506 35.947 1.00 11.36 185 ARG A C 1
ATOM 1674 O O . ARG A 1 186 ? 62.680 22.701 37.152 1.00 12.62 185 ARG A O 1
ATOM 1682 N N A TYR A 1 187 ? 63.233 23.284 35.054 0.50 12.78 186 TYR A N 1
ATOM 1683 N N B TYR A 1 187 ? 63.184 23.295 35.030 0.50 12.87 186 TYR A N 1
ATOM 1684 C CA A TYR A 1 187 ? 63.995 24.451 35.463 0.50 14.00 186 TYR A CA 1
ATOM 1685 C CA B TYR A 1 187 ? 63.995 24.444 35.368 0.50 14.44 186 TYR A CA 1
ATOM 1686 C C A TYR A 1 187 ? 63.173 25.719 35.152 0.50 12.04 186 TYR A C 1
ATOM 1687 C C B TYR A 1 187 ? 63.170 25.705 35.134 0.50 12.27 186 TYR A C 1
ATOM 1688 O O A TYR A 1 187 ? 62.271 26.047 35.920 0.50 13.49 186 TYR A O 1
ATOM 1689 O O B TYR A 1 187 ? 62.278 26.015 35.922 0.50 13.83 186 TYR A O 1
ATOM 1706 N N . ALA A 1 188 ? 63.457 26.426 34.059 1.00 13.33 187 ALA A N 1
ATOM 1707 C CA . ALA A 1 188 ? 62.695 27.616 33.699 1.00 13.23 187 ALA A CA 1
ATOM 1708 C C . ALA A 1 188 ? 61.278 27.238 33.288 1.00 11.46 187 ALA A C 1
ATOM 1709 O O . ALA A 1 188 ? 61.034 26.116 32.872 1.00 11.88 187 ALA A O 1
ATOM 1711 N N . GLU A 1 189 ? 60.361 28.174 33.460 1.00 12.07 188 GLU A N 1
ATOM 1712 C CA A GLU A 1 189 ? 59.004 28.024 32.943 0.70 14.80 188 GLU A CA 1
ATOM 1713 C CA B GLU A 1 189 ? 59.008 28.067 32.922 0.30 13.69 188 GLU A CA 1
ATOM 1714 C C . GLU A 1 189 ? 59.043 27.644 31.459 1.00 11.48 188 GLU A C 1
ATOM 1715 O O . GLU A 1 189 ? 59.602 28.358 30.663 1.00 11.41 188 GLU A O 1
ATOM 1726 N N . PRO A 1 190 ? 58.429 26.509 31.086 1.00 12.32 189 PRO A N 1
ATOM 1727 C CA . PRO A 1 190 ? 58.308 26.222 29.656 1.00 11.40 189 PRO A CA 1
ATOM 1728 C C . PRO A 1 190 ? 57.469 27.249 28.901 1.00 10.66 189 PRO A C 1
ATOM 1729 O O . PRO A 1 190 ? 56.563 27.859 29.479 1.00 11.74 189 PRO A O 1
ATOM 1733 N N . ARG A 1 191 ? 57.810 27.510 27.651 1.00 7.98 190 ARG A N 1
ATOM 1734 C CA A ARG A 1 191 ? 56.951 28.405 26.913 0.50 7.80 190 ARG A CA 1
ATOM 1735 C CA B ARG A 1 191 ? 57.055 28.373 26.715 0.50 6.33 190 ARG A CA 1
ATOM 1736 C C . ARG A 1 191 ? 55.900 27.628 26.114 1.00 7.08 190 ARG A C 1
ATOM 1737 O O . ARG A 1 191 ? 56.008 26.396 25.878 1.00 7.48 190 ARG A O 1
ATOM 1752 N N . LEU A 1 192 ? 54.850 28.342 25.751 1.00 6.64 191 LEU A N 1
ATOM 1753 C CA . LEU A 1 192 ? 53.824 27.749 24.908 1.00 5.57 191 LEU A CA 1
ATOM 1754 C C . LEU A 1 192 ? 54.423 27.291 23.584 1.00 7.41 191 LEU A C 1
ATOM 1755 O O . LEU A 1 192 ? 55.100 28.071 22.923 1.00 8.04 191 LEU A O 1
ATOM 1760 N N . GLY A 1 193 ? 54.189 26.023 23.223 1.00 6.60 192 GLY A N 1
ATOM 1761 C CA . GLY A 1 193 ? 54.697 25.463 21.982 1.00 7.69 192 GLY A CA 1
ATOM 1762 C C . GLY A 1 193 ? 56.084 24.870 22.069 1.00 6.91 192 GLY A C 1
ATOM 1763 O O . GLY A 1 193 ? 56.582 24.299 21.085 1.00 6.81 192 GLY A O 1
ATOM 1764 N N . GLN A 1 194 ? 56.740 24.975 23.225 1.00 6.11 193 GLN A N 1
ATOM 1765 C CA . GLN A 1 194 ? 58.086 24.457 23.347 1.00 7.21 193 GLN A CA 1
ATOM 1766 C C . GLN A 1 194 ? 58.090 22.932 23.198 1.00 6.24 193 GLN A C 1
ATOM 1767 O O . GLN A 1 194 ? 57.215 22.220 23.735 1.00 7.50 193 GLN A O 1
ATOM 1773 N N . VAL A 1 195 ? 59.072 22.430 22.452 1.00 6.66 194 VAL A N 1
ATOM 1774 C CA . VAL A 1 195 ? 59.279 20.987 22.283 1.00 8.31 194 VAL A CA 1
ATOM 1775 C C . VAL A 1 195 ? 60.369 20.534 23.257 1.00 7.25 194 VAL A C 1
ATOM 1776 O O . VAL A 1 195 ? 61.499 20.987 23.208 1.00 7.97 194 VAL A O 1
ATOM 1780 N N . LEU A 1 196 ? 59.977 19.617 24.151 1.00 7.54 195 LEU A N 1
ATOM 1781 C CA . LEU A 1 196 ? 60.767 19.181 25.271 1.00 6.92 195 LEU A CA 1
ATOM 1782 C C . LEU A 1 196 ? 61.149 17.702 25.068 1.00 6.47 195 LEU A C 1
ATOM 1783 O O . LEU A 1 196 ? 60.479 16.958 24.350 1.00 6.67 195 LEU A O 1
ATOM 1788 N N . ASP A 1 197 ? 62.229 17.297 25.720 1.00 7.42 196 ASP A N 1
ATOM 1789 C CA . ASP A 1 197 ? 62.656 15.891 25.792 1.00 7.48 196 ASP A CA 1
ATOM 1790 C C . ASP A 1 197 ? 62.317 15.450 27.210 1.00 7.77 196 ASP A C 1
ATOM 1791 O O . ASP A 1 197 ? 63.007 15.829 28.176 1.00 8.86 196 ASP A O 1
ATOM 1796 N N . ALA A 1 198 ? 61.198 14.751 27.347 1.00 7.25 197 ALA A N 1
ATOM 1797 C CA . ALA A 1 198 ? 60.631 14.411 28.641 1.00 7.63 197 ALA A CA 1
ATOM 1798 C C . ALA A 1 198 ? 60.806 12.958 29.023 1.00 6.91 197 ALA A C 1
ATOM 1799 O O . ALA A 1 198 ? 60.657 12.078 28.179 1.00 7.10 197 ALA A O 1
ATOM 1801 N N . ARG A 1 199 ? 61.111 12.707 30.293 1.00 5.93 198 ARG A N 1
ATOM 1802 C CA A ARG A 1 199 ? 61.258 11.354 30.806 0.50 5.89 198 ARG A CA 1
ATOM 1803 C CA B ARG A 1 199 ? 61.279 11.365 30.829 0.50 5.33 198 ARG A CA 1
ATOM 1804 C C . ARG A 1 199 ? 60.053 10.975 31.638 1.00 6.66 198 ARG A C 1
ATOM 1805 O O . ARG A 1 199 ? 59.584 11.747 32.497 1.00 6.64 198 ARG A O 1
ATOM 1820 N N . VAL A 1 200 ? 59.534 9.767 31.422 1.00 6.21 199 VAL A N 1
ATOM 1821 C CA . VAL A 1 200 ? 58.365 9.300 32.157 1.00 6.95 199 VAL A CA 1
ATOM 1822 C C . VAL A 1 200 ? 58.791 8.895 33.579 1.00 7.36 199 VAL A C 1
ATOM 1823 O O . VAL A 1 200 ? 59.619 7.999 33.773 1.00 8.23 199 VAL A O 1
ATOM 1827 N N . ILE A 1 201 ? 58.189 9.537 34.573 1.00 6.94 200 ILE A N 1
ATOM 1828 C CA . ILE A 1 201 ? 58.472 9.237 35.981 1.00 7.16 200 ILE A CA 1
ATOM 1829 C C . ILE A 1 201 ? 57.249 8.743 36.735 1.00 8.96 200 ILE A C 1
ATOM 1830 O O . ILE A 1 201 ? 57.382 8.367 37.903 1.00 9.24 200 ILE A O 1
ATOM 1835 N N . GLY A 1 202 ? 56.090 8.675 36.102 1.00 7.37 201 GLY A N 1
ATOM 1836 C CA . GLY A 1 202 ? 54.931 8.052 36.708 1.00 8.72 201 GLY A CA 1
ATOM 1837 C C . GLY A 1 202 ? 53.705 8.059 35.820 1.00 8.08 201 GLY A C 1
ATOM 1838 O O . GLY A 1 202 ? 53.700 8.591 34.716 1.00 7.39 201 GLY A O 1
ATOM 1839 N N . PHE A 1 203 ? 52.648 7.437 36.326 1.00 9.71 202 PHE A N 1
ATOM 1840 C CA . PHE A 1 203 ? 51.409 7.253 35.600 1.00 8.63 202 PHE A CA 1
ATOM 1841 C C . PHE A 1 203 ? 50.296 7.744 36.508 1.00 10.39 202 PHE A C 1
ATOM 1842 O O . PHE A 1 203 ? 50.206 7.315 37.665 1.00 12.30 202 PHE A O 1
ATOM 1850 N N . ARG A 1 204 ? 49.470 8.637 36.004 1.00 9.47 203 ARG A N 1
ATOM 1851 C CA A ARG A 1 204 ? 48.368 9.223 36.758 0.50 9.05 203 ARG A CA 1
ATOM 1852 C CA B ARG A 1 204 ? 48.371 9.179 36.801 0.50 10.06 203 ARG A CA 1
ATOM 1853 C C . ARG A 1 204 ? 47.064 8.501 36.367 1.00 9.09 203 ARG A C 1
ATOM 1854 O O . ARG A 1 204 ? 46.553 8.715 35.275 1.00 9.68 203 ARG A O 1
ATOM 1869 N N . GLU A 1 205 ? 46.564 7.658 37.264 1.00 10.04 204 GLU A N 1
ATOM 1870 C CA A GLU A 1 205 ? 45.456 6.771 36.960 0.70 12.17 204 GLU A CA 1
ATOM 1871 C CA B GLU A 1 205 ? 45.442 6.764 37.011 0.30 10.77 204 GLU A CA 1
ATOM 1872 C C . GLU A 1 205 ? 44.153 7.525 36.709 1.00 11.35 204 GLU A C 1
ATOM 1873 O O . GLU A 1 205 ? 43.374 7.121 35.854 1.00 12.46 204 GLU A O 1
ATOM 1884 N N . VAL A 1 206 ? 43.918 8.628 37.423 1.00 9.86 205 VAL A N 1
ATOM 1885 C CA . VAL A 1 206 ? 42.603 9.255 37.380 1.00 11.43 205 VAL A CA 1
ATOM 1886 C C . VAL A 1 206 ? 42.211 9.667 35.962 1.00 12.51 205 VAL A C 1
ATOM 1887 O O . VAL A 1 206 ? 41.049 9.495 35.589 1.00 12.55 205 VAL A O 1
ATOM 1891 N N . ASP A 1 207 ? 43.172 10.139 35.159 1.00 11.33 206 ASP A N 1
ATOM 1892 C CA . ASP A 1 207 ? 42.908 10.562 33.788 1.00 10.26 206 ASP A CA 1
ATOM 1893 C C . ASP A 1 207 ? 43.845 9.866 32.765 1.00 10.50 206 ASP A C 1
ATOM 1894 O O . ASP A 1 207 ? 43.836 10.254 31.573 1.00 11.66 206 ASP A O 1
ATOM 1899 N N . ARG A 1 208 ? 44.569 8.830 33.198 1.00 8.47 207 ARG A N 1
ATOM 1900 C CA . ARG A 1 208 ? 45.480 8.064 32.332 1.00 8.33 207 ARG A CA 1
ATOM 1901 C C . ARG A 1 208 ? 46.392 8.997 31.517 1.00 8.83 207 ARG A C 1
ATOM 1902 O O . ARG A 1 208 ? 46.416 8.993 30.259 1.00 8.37 207 ARG A O 1
ATOM 1910 N N . THR A 1 209 ? 47.143 9.796 32.270 1.00 7.18 208 THR A N 1
ATOM 1911 C CA . THR A 1 209 ? 48.144 10.703 31.716 1.00 7.80 208 THR A CA 1
ATOM 1912 C C . THR A 1 209 ? 49.494 10.373 32.349 1.00 7.32 208 THR A C 1
ATOM 1913 O O . THR A 1 209 ? 49.581 9.657 33.349 1.00 7.86 208 THR A O 1
ATOM 1917 N N . LEU A 1 210 ? 50.567 10.826 31.748 1.00 7.56 209 LEU A N 1
ATOM 1918 C CA . LEU A 1 210 ? 51.924 10.537 32.207 1.00 6.24 209 LEU A CA 1
ATOM 1919 C C . LEU A 1 210 ? 52.460 11.697 33.039 1.00 7.34 209 LEU A C 1
ATOM 1920 O O . LEU A 1 210 ? 52.234 12.857 32.719 1.00 8.54 209 LEU A O 1
ATOM 1925 N N . ASN A 1 211 ? 53.164 11.370 34.113 1.00 6.94 210 ASN A N 1
ATOM 1926 C CA . ASN A 1 211 ? 53.927 12.319 34.889 1.00 7.03 210 ASN A CA 1
ATOM 1927 C C . ASN A 1 211 ? 55.343 12.314 34.333 1.00 7.09 210 ASN A C 1
ATOM 1928 O O . ASN A 1 211 ? 55.945 11.258 34.128 1.00 7.26 210 ASN A O 1
ATOM 1933 N N . LEU A 1 212 ? 55.886 13.489 34.062 1.00 6.82 211 LEU A N 1
ATOM 1934 C CA . LEU A 1 212 ? 57.122 13.635 33.294 1.00 6.18 211 LEU A CA 1
ATOM 1935 C C . LEU A 1 212 ? 58.118 14.541 33.995 1.00 6.60 211 LEU A C 1
ATOM 1936 O O . LEU A 1 212 ? 57.724 15.455 34.732 1.00 8.03 211 LEU A O 1
ATOM 1941 N N . SER A 1 213 ? 59.394 14.342 33.696 1.00 7.00 212 SER A N 1
ATOM 1942 C CA . SER A 1 213 ? 60.472 15.192 34.196 1.00 6.75 212 SER A CA 1
ATOM 1943 C C . SER A 1 213 ? 61.399 15.627 33.097 1.00 6.88 212 SER A C 1
ATOM 1944 O O . SER A 1 213 ? 61.696 14.885 32.159 1.00 7.60 212 SER A O 1
ATOM 1947 N N . LEU A 1 214 ? 61.940 16.825 33.269 1.00 7.27 213 LEU A N 1
ATOM 1948 C CA . LEU A 1 214 ? 63.036 17.346 32.446 1.00 8.82 213 LEU A CA 1
ATOM 1949 C C . LEU A 1 214 ? 64.378 17.315 33.158 1.00 9.43 213 LEU A C 1
ATOM 1950 O O . LEU A 1 214 ? 65.403 17.704 32.570 1.00 12.86 213 LEU A O 1
ATOM 1955 N N . LYS A 1 215 ? 64.402 16.813 34.390 1.00 7.54 214 LYS A N 1
ATOM 1956 C CA A LYS A 1 215 ? 65.607 16.745 35.228 0.50 8.19 214 LYS A CA 1
ATOM 1957 C CA B LYS A 1 215 ? 65.644 16.806 35.118 0.50 7.98 214 LYS A CA 1
ATOM 1958 C C . LYS A 1 215 ? 66.430 15.540 34.821 1.00 8.84 214 LYS A C 1
ATOM 1959 O O . LYS A 1 215 ? 65.874 14.539 34.370 1.00 9.16 214 LYS A O 1
ATOM 1970 N N . PRO A 1 216 ? 67.753 15.590 35.020 1.00 9.19 215 PRO A N 1
ATOM 1971 C CA . PRO A 1 216 ? 68.558 14.442 34.686 1.00 9.37 215 PRO A CA 1
ATOM 1972 C C . PRO A 1 216 ? 68.287 13.240 35.569 1.00 7.88 215 PRO A C 1
ATOM 1973 O O . PRO A 1 216 ? 67.923 13.377 36.746 1.00 9.10 215 PRO A O 1
ATOM 1977 N N . ARG A 1 217 ? 68.469 12.047 35.025 1.00 7.88 216 ARG A N 1
ATOM 1978 C CA . ARG A 1 217 ? 68.479 10.873 35.863 1.00 8.13 216 ARG A CA 1
ATOM 1979 C C . ARG A 1 217 ? 69.496 11.027 36.981 1.00 6.80 216 ARG A C 1
ATOM 1980 O O . ARG A 1 217 ? 70.550 11.646 36.816 1.00 9.02 216 ARG A O 1
ATOM 1988 N N . SER A 1 218 ? 69.195 10.390 38.118 1.00 6.62 217 SER A N 1
ATOM 1989 C CA . SER A 1 218 ? 70.105 10.400 39.274 1.00 6.95 217 SER A CA 1
ATOM 1990 C C . SER A 1 218 ? 71.487 9.880 38.876 1.00 6.89 217 SER A C 1
ATOM 1991 O O . SER A 1 218 ? 71.586 8.807 38.254 1.00 8.70 217 SER A O 1
ATOM 1994 N N . PHE A 1 219 ? 72.532 10.586 39.298 1.00 6.63 218 PHE A N 1
ATOM 1995 C CA . PHE A 1 219 ? 73.889 10.084 39.171 1.00 7.62 218 PHE A CA 1
ATOM 1996 C C . PHE A 1 219 ? 74.048 8.852 40.032 1.00 8.24 218 PHE A C 1
ATOM 1997 O O . PHE A 1 219 ? 73.732 8.855 41.208 1.00 9.14 218 PHE A O 1
ATOM 2005 N N . GLU A 1 220 ? 74.503 7.757 39.423 1.00 9.22 219 GLU A N 1
ATOM 2006 C CA . GLU A 1 220 ? 74.704 6.498 40.146 1.00 10.77 219 GLU A CA 1
ATOM 2007 C C . GLU A 1 220 ? 75.944 5.820 39.603 1.00 10.93 219 GLU A C 1
ATOM 2008 O O . GLU A 1 220 ? 75.904 5.209 38.526 1.00 14.35 219 GLU A O 1
ATOM 2022 N N . LEU A 1 222 ? 78.593 3.041 39.138 1.00 8.82 221 LEU A N 1
ATOM 2023 C CA . LEU A 1 222 ? 78.532 1.575 39.143 1.00 9.96 221 LEU A CA 1
ATOM 2024 C C . LEU A 1 222 ? 79.929 0.976 39.018 1.00 9.62 221 LEU A C 1
ATOM 2025 O O . LEU A 1 222 ? 80.722 1.430 38.225 1.00 10.55 221 LEU A O 1
ATOM 2030 N N . GLU A 1 223 ? 80.181 -0.083 39.767 1.00 7.81 222 GLU A N 1
ATOM 2031 C CA . GLU A 1 223 ? 81.412 -0.872 39.626 1.00 7.69 222 GLU A CA 1
ATOM 2032 C C . GLU A 1 223 ? 81.369 -1.673 38.324 1.00 8.02 222 GLU A C 1
ATOM 2033 O O . GLU A 1 223 ? 80.291 -1.859 37.718 1.00 7.90 222 GLU A O 1
ATOM 2039 N N . ASN A 1 224 ? 82.523 -2.172 37.890 1.00 7.74 223 ASN A N 1
ATOM 2040 C CA . ASN A 1 224 ? 82.677 -2.789 36.599 1.00 9.62 223 ASN A CA 1
ATOM 2041 C C . ASN A 1 224 ? 81.740 -3.968 36.374 1.00 7.13 223 ASN A C 1
ATOM 2042 O O . ASN A 1 224 ? 81.138 -4.071 35.288 1.00 9.62 223 ASN A O 1
ATOM 2047 N N . ASP A 1 225 ? 81.596 -4.849 37.357 1.00 7.95 224 ASP A N 1
ATOM 2048 C CA . ASP A 1 225 ? 80.717 -6.013 37.157 1.00 8.49 224 ASP A CA 1
ATOM 2049 C C . ASP A 1 225 ? 79.263 -5.562 37.009 1.00 7.73 224 ASP A C 1
ATOM 2050 O O . ASP A 1 225 ? 78.493 -6.105 36.183 1.00 8.03 224 ASP A O 1
ATOM 2055 N N . ALA A 1 226 ? 78.840 -4.596 37.811 1.00 8.78 225 ALA A N 1
ATOM 2056 C CA . ALA A 1 226 ? 77.483 -4.066 37.709 1.00 7.60 225 ALA A CA 1
ATOM 2057 C C . ALA A 1 226 ? 77.245 -3.420 36.337 1.00 7.69 225 ALA A C 1
ATOM 2058 O O . ALA A 1 226 ? 76.168 -3.599 35.705 1.00 7.75 225 ALA A O 1
ATOM 2060 N N . GLN A 1 227 ? 78.222 -2.676 35.836 1.00 7.04 226 GLN A N 1
ATOM 2061 C CA . GLN A 1 227 ? 78.122 -2.075 34.518 1.00 9.13 226 GLN A CA 1
ATOM 2062 C C . GLN A 1 227 ? 78.002 -3.142 33.422 1.00 7.91 226 GLN A C 1
ATOM 2063 O O . GLN A 1 227 ? 77.223 -2.989 32.468 1.00 8.72 226 GLN A O 1
ATOM 2077 N N . ILE A 1 229 ? 76.673 -6.108 33.715 1.00 7.42 228 ILE A N 1
ATOM 2078 C CA . ILE A 1 229 ? 75.316 -6.646 33.777 1.00 7.69 228 ILE A CA 1
ATOM 2079 C C . ILE A 1 229 ? 74.301 -5.655 33.209 1.00 7.50 228 ILE A C 1
ATOM 2080 O O . ILE A 1 229 ? 73.389 -6.031 32.463 1.00 6.84 228 ILE A O 1
ATOM 2085 N N . LEU A 1 230 ? 74.453 -4.375 33.514 1.00 8.19 229 LEU A N 1
ATOM 2086 C CA . LEU A 1 230 ? 73.572 -3.357 32.980 1.00 8.70 229 LEU A CA 1
ATOM 2087 C C . LEU A 1 230 ? 73.616 -3.313 31.449 1.00 8.09 229 LEU A C 1
ATOM 2088 O O . LEU A 1 230 ? 72.572 -3.311 30.780 1.00 8.89 229 LEU A O 1
ATOM 2093 N N . THR A 1 231 ? 74.802 -3.313 30.870 1.00 8.11 230 THR A N 1
ATOM 2094 C CA . THR A 1 231 ? 74.992 -3.304 29.418 1.00 8.40 230 THR A CA 1
ATOM 2095 C C . THR A 1 231 ? 74.350 -4.580 28.821 1.00 8.35 230 THR A C 1
ATOM 2096 O O . THR A 1 231 ? 73.671 -4.532 27.781 1.00 9.16 230 THR A O 1
ATOM 2100 N N . TYR A 1 232 ? 74.521 -5.736 29.481 1.00 7.44 231 TYR A N 1
ATOM 2101 C CA . TYR A 1 232 ? 73.873 -6.981 29.036 1.00 6.49 231 TYR A CA 1
ATOM 2102 C C . TYR A 1 232 ? 72.344 -6.829 29.011 1.00 7.36 231 TYR A C 1
ATOM 2103 O O . TYR A 1 232 ? 71.699 -7.157 28.010 1.00 7.66 231 TYR A O 1
ATOM 2112 N N . LEU A 1 233 ? 71.754 -6.291 30.077 1.00 7.90 232 LEU A N 1
ATOM 2113 C CA . LEU A 1 233 ? 70.317 -6.101 30.128 1.00 7.36 232 LEU A CA 1
ATOM 2114 C C . LEU A 1 233 ? 69.835 -5.162 29.029 1.00 8.08 232 LEU A C 1
ATOM 2115 O O . LEU A 1 233 ? 68.828 -5.449 28.370 1.00 8.16 232 LEU A O 1
ATOM 2120 N N . GLU A 1 234 ? 70.574 -4.104 28.768 1.00 8.40 233 GLU A N 1
ATOM 2121 C CA . GLU A 1 234 ? 70.209 -3.122 27.750 1.00 8.99 233 GLU A CA 1
ATOM 2122 C C . GLU A 1 234 ? 70.246 -3.727 26.352 1.00 8.64 233 GLU A C 1
ATOM 2123 O O . GLU A 1 234 ? 69.489 -3.273 25.470 1.00 10.64 233 GLU A O 1
ATOM 2129 N N . SER A 1 235 ? 71.102 -4.721 26.155 1.00 8.66 234 SER A N 1
ATOM 2130 C CA . SER A 1 235 ? 71.293 -5.401 24.890 1.00 9.97 234 SER A CA 1
ATOM 2131 C C . SER A 1 235 ? 70.379 -6.632 24.707 1.00 8.17 234 SER A C 1
ATOM 2132 O O . SER A 1 235 ? 70.344 -7.229 23.636 1.00 10.08 234 SER A O 1
ATOM 2135 N N . ASN A 1 236 ? 69.647 -7.024 25.759 1.00 7.08 235 ASN A N 1
ATOM 2136 C CA . ASN A 1 236 ? 68.856 -8.260 25.793 1.00 6.59 235 ASN A CA 1
ATOM 2137 C C . ASN A 1 236 ? 67.431 -7.957 26.227 1.00 6.78 235 ASN A C 1
ATOM 2138 O O . ASN A 1 236 ? 66.816 -8.720 26.972 1.00 7.83 235 ASN A O 1
ATOM 2143 N N . GLY A 1 237 ? 66.889 -6.848 25.754 1.00 6.71 236 GLY A N 1
ATOM 2144 C CA . GLY A 1 237 ? 65.487 -6.579 25.911 1.00 5.90 236 GLY A CA 1
ATOM 2145 C C . GLY A 1 237 ? 65.052 -6.237 27.298 1.00 6.86 236 GLY A C 1
ATOM 2146 O O . GLY A 1 237 ? 63.875 -6.287 27.597 1.00 6.99 236 GLY A O 1
ATOM 2147 N N . GLY A 1 238 ? 66.000 -5.854 28.156 1.00 6.01 237 GLY A N 1
ATOM 2148 C CA . GLY A 1 238 ? 65.684 -5.456 29.524 1.00 6.30 237 GLY A CA 1
ATOM 2149 C C . GLY A 1 238 ? 65.477 -6.546 30.549 1.00 6.18 237 GLY A C 1
ATOM 2150 O O . GLY A 1 238 ? 65.020 -6.261 31.645 1.00 7.88 237 GLY A O 1
ATOM 2151 N N . PHE A 1 239 ? 65.723 -7.789 30.170 1.00 6.19 238 PHE A N 1
ATOM 2152 C CA . PHE A 1 239 ? 65.421 -8.942 30.982 1.00 6.36 238 PHE A CA 1
ATOM 2153 C C . PHE A 1 239 ? 66.470 -10.033 30.836 1.00 6.56 238 PHE A C 1
ATOM 2154 O O . PHE A 1 239 ? 66.967 -10.300 29.736 1.00 7.34 238 PHE A O 1
ATOM 2170 N N . THR A 1 241 ? 67.157 -14.215 32.770 1.00 6.14 240 THR A N 1
ATOM 2171 C CA . THR A 1 241 ? 66.665 -15.176 33.716 1.00 6.81 240 THR A CA 1
ATOM 2172 C C . THR A 1 241 ? 67.506 -15.291 34.986 1.00 7.19 240 THR A C 1
ATOM 2173 O O . THR A 1 241 ? 67.038 -15.841 36.009 1.00 7.72 240 THR A O 1
ATOM 2177 N N . LEU A 1 242 ? 68.730 -14.785 34.966 1.00 6.15 241 LEU A N 1
ATOM 2178 C CA . LEU A 1 242 ? 69.628 -14.826 36.102 1.00 6.96 241 LEU A CA 1
ATOM 2179 C C . LEU A 1 242 ? 69.186 -13.838 37.175 1.00 7.74 241 LEU A C 1
ATOM 2180 O O . LEU A 1 242 ? 68.733 -12.751 36.857 1.00 8.55 241 LEU A O 1
ATOM 2185 N N . ASN A 1 243 ? 69.357 -14.233 38.414 1.00 6.93 242 ASN A N 1
ATOM 2186 C CA . ASN A 1 243 ? 69.100 -13.408 39.578 1.00 7.82 242 ASN A CA 1
ATOM 2187 C C . ASN A 1 243 ? 70.016 -13.850 40.727 1.00 8.08 242 ASN A C 1
ATOM 2188 O O . ASN A 1 243 ? 70.876 -14.695 40.538 1.00 7.86 242 ASN A O 1
ATOM 2193 N N . ASP A 1 244 ? 69.819 -13.288 41.912 1.00 8.26 243 ASP A N 1
ATOM 2194 C CA . ASP A 1 244 ? 70.720 -13.584 43.041 1.00 11.08 243 ASP A CA 1
ATOM 2195 C C . ASP A 1 244 ? 70.618 -15.008 43.564 1.00 10.78 243 ASP A C 1
ATOM 2196 O O . ASP A 1 244 ? 71.440 -15.379 44.410 1.00 13.49 243 ASP A O 1
ATOM 2201 N N . LYS A 1 245 ? 69.657 -15.807 43.079 1.00 8.40 244 LYS A N 1
ATOM 2202 C CA . LYS A 1 245 ? 69.525 -17.211 43.445 1.00 10.06 244 LYS A CA 1
ATOM 2203 C C . LYS A 1 245 ? 70.032 -18.181 42.375 1.00 12.03 244 LYS A C 1
ATOM 2204 O O . LYS A 1 245 ? 69.949 -19.407 42.549 1.00 12.48 244 LYS A O 1
ATOM 2210 N N . SER A 1 246 ? 70.538 -17.661 41.257 1.00 8.06 245 SER A N 1
ATOM 2211 C CA . SER A 1 246 ? 71.020 -18.501 40.184 1.00 8.57 245 SER A CA 1
ATOM 2212 C C . SER A 1 246 ? 72.221 -19.367 40.612 1.00 6.75 245 SER A C 1
ATOM 2213 O O . SER A 1 246 ? 72.958 -19.041 41.550 1.00 8.13 245 SER A O 1
ATOM 2216 N N . SER A 1 247 ? 72.445 -20.404 39.838 1.00 7.39 246 SER A N 1
ATOM 2217 C CA . SER A 1 247 ? 73.564 -21.295 40.141 1.00 8.34 246 SER A CA 1
ATOM 2218 C C . SER A 1 247 ? 74.913 -20.642 39.797 1.00 7.03 246 SER A C 1
ATOM 2219 O O . SER A 1 247 ? 75.031 -19.895 38.835 1.00 6.63 246 SER A O 1
ATOM 2222 N N . PRO A 1 248 ? 75.972 -20.999 40.531 1.00 6.74 247 PRO A N 1
ATOM 2223 C CA . PRO A 1 248 ? 77.314 -20.583 40.143 1.00 6.92 247 PRO A CA 1
ATOM 2224 C C . PRO A 1 248 ? 77.638 -20.943 38.688 1.00 7.22 247 PRO A C 1
ATOM 2225 O O . PRO A 1 248 ? 78.242 -20.124 37.988 1.00 6.48 247 PRO A O 1
ATOM 2229 N N . ASP A 1 249 ? 77.208 -22.105 38.192 1.00 5.63 248 ASP A N 1
ATOM 2230 C CA . ASP A 1 249 ? 77.513 -22.472 36.803 1.00 5.74 248 ASP A CA 1
ATOM 2231 C C . ASP A 1 249 ? 76.886 -21.520 35.804 1.00 6.72 248 ASP A C 1
ATOM 2232 O O . ASP A 1 249 ? 77.534 -21.111 34.851 1.00 7.14 248 ASP A O 1
ATOM 2237 N N . ASP A 1 250 ? 75.631 -21.185 36.005 1.00 6.31 249 ASP A N 1
ATOM 2238 C CA . ASP A 1 250 ? 74.924 -20.335 35.044 1.00 5.65 249 ASP A CA 1
ATOM 2239 C C . ASP A 1 250 ? 75.502 -18.911 35.086 1.00 6.50 249 ASP A C 1
ATOM 2240 O O . ASP A 1 250 ? 75.658 -18.263 34.030 1.00 7.70 249 ASP A O 1
ATOM 2245 N N . ILE A 1 251 ? 75.846 -18.434 36.279 1.00 6.15 250 ILE A N 1
ATOM 2246 C CA . ILE A 1 251 ? 76.444 -17.099 36.425 1.00 6.22 250 ILE A CA 1
ATOM 2247 C C . ILE A 1 251 ? 77.806 -17.078 35.725 1.00 7.05 250 ILE A C 1
ATOM 2248 O O . ILE A 1 251 ? 78.115 -16.142 34.985 1.00 7.64 250 ILE A O 1
ATOM 2253 N N . LYS A 1 252 ? 78.607 -18.117 35.927 1.00 6.30 251 LYS A N 1
ATOM 2254 C CA . LYS A 1 252 ? 79.938 -18.169 35.323 1.00 6.30 251 LYS A CA 1
ATOM 2255 C C . LYS A 1 252 ? 79.876 -18.260 33.793 1.00 5.74 251 LYS A C 1
ATOM 2256 O O . LYS A 1 252 ? 80.636 -17.575 33.082 1.00 6.43 251 LYS A O 1
ATOM 2262 N N . ALA A 1 253 ? 78.960 -19.068 33.268 1.00 6.24 252 ALA A N 1
ATOM 2263 C CA . ALA A 1 253 ? 78.831 -19.256 31.838 1.00 6.60 252 ALA A CA 1
ATOM 2264 C C . ALA A 1 253 ? 78.460 -17.938 31.153 1.00 6.40 252 ALA A C 1
ATOM 2265 O O . ALA A 1 253 ? 78.934 -17.670 30.046 1.00 6.80 252 ALA A O 1
ATOM 2267 N N . THR A 1 254 ? 77.615 -17.122 31.788 1.00 5.60 253 THR A N 1
ATOM 2268 C CA . THR A 1 254 ? 77.144 -15.869 31.170 1.00 6.19 253 THR A CA 1
ATOM 2269 C C . THR A 1 254 ? 78.071 -14.691 31.412 1.00 5.86 253 THR A C 1
ATOM 2270 O O . THR A 1 254 ? 78.310 -13.879 30.512 1.00 7.42 253 THR A O 1
ATOM 2274 N N . PHE A 1 255 ? 78.603 -14.563 32.622 1.00 6.07 254 PHE A N 1
ATOM 2275 C CA . PHE A 1 255 ? 79.344 -13.366 33.058 1.00 6.60 254 PHE A CA 1
ATOM 2276 C C . PHE A 1 255 ? 80.794 -13.606 33.459 1.00 6.34 254 PHE A C 1
ATOM 2277 O O . PHE A 1 255 ? 81.511 -12.635 33.700 1.00 8.01 254 PHE A O 1
ATOM 2285 N N . GLY A 1 256 ? 81.196 -14.864 33.612 1.00 6.81 255 GLY A N 1
ATOM 2286 C CA . GLY A 1 256 ? 82.590 -15.184 33.904 1.00 5.84 255 GLY A CA 1
ATOM 2287 C C . GLY A 1 256 ? 83.067 -14.867 35.314 1.00 9.04 255 GLY A C 1
ATOM 2288 O O . GLY A 1 256 ? 84.277 -14.777 35.550 1.00 10.45 255 GLY A O 1
ATOM 2289 N N . ILE A 1 257 ? 82.133 -14.668 36.237 1.00 5.98 256 ILE A N 1
ATOM 2290 C CA . ILE A 1 257 ? 82.432 -14.255 37.612 1.00 7.05 256 ILE A CA 1
ATOM 2291 C C . ILE A 1 257 ? 81.800 -15.244 38.594 1.00 7.90 256 ILE A C 1
ATOM 2292 O O . ILE A 1 257 ? 80.936 -16.061 38.214 1.00 8.12 256 ILE A O 1
ATOM 2297 N N . SER A 1 258 ? 82.245 -15.176 39.849 1.00 7.90 257 SER A N 1
ATOM 2298 C CA . SER A 1 258 ? 81.709 -15.994 40.930 1.00 6.90 257 SER A CA 1
ATOM 2299 C C . SER A 1 258 ? 80.324 -15.555 41.337 1.00 7.51 257 SER A C 1
ATOM 2300 O O . SER A 1 258 ? 79.906 -14.422 41.054 1.00 8.02 257 SER A O 1
ATOM 2303 N N . LYS A 1 259 ? 79.610 -16.437 42.036 1.00 8.46 258 LYS A N 1
ATOM 2304 C CA . LYS A 1 259 ? 78.292 -16.066 42.538 1.00 9.00 258 LYS A CA 1
ATOM 2305 C C . LYS A 1 259 ? 78.377 -14.907 43.528 1.00 8.90 258 LYS A C 1
ATOM 2306 O O . LYS A 1 259 ? 77.515 -14.024 43.511 1.00 8.50 258 LYS A O 1
ATOM 2312 N N . GLY A 1 260 ? 79.401 -14.888 44.371 1.00 9.12 259 GLY A N 1
ATOM 2313 C CA . GLY A 1 260 ? 79.561 -13.783 45.313 1.00 10.72 259 GLY A CA 1
ATOM 2314 C C . GLY A 1 260 ? 79.755 -12.451 44.614 1.00 9.60 259 GLY A C 1
ATOM 2315 O O . GLY A 1 260 ? 79.176 -11.453 44.981 1.00 10.49 259 GLY A O 1
ATOM 2316 N N . GLN A 1 261 ? 80.581 -12.446 43.578 1.00 8.61 260 GLN A N 1
ATOM 2317 C CA . GLN A 1 261 ? 80.807 -11.246 42.791 1.00 7.67 260 GLN A CA 1
ATOM 2318 C C . GLN A 1 261 ? 79.531 -10.809 42.086 1.00 6.96 260 GLN A C 1
ATOM 2319 O O . GLN A 1 261 ? 79.208 -9.624 42.008 1.00 8.93 260 GLN A O 1
ATOM 2325 N N . PHE A 1 262 ? 78.780 -11.778 41.554 1.00 7.96 261 PHE A N 1
ATOM 2326 C CA . PHE A 1 262 ? 77.517 -11.467 40.891 1.00 6.46 261 PHE A CA 1
ATOM 2327 C C . PHE A 1 262 ? 76.507 -10.846 41.855 1.00 6.57 261 PHE A C 1
ATOM 2328 O O . PHE A 1 262 ? 75.834 -9.853 41.510 1.00 7.49 261 PHE A O 1
ATOM 2336 N N . LYS A 1 263 ? 76.380 -11.437 43.039 1.00 7.93 262 LYS A N 1
ATOM 2337 C CA . LYS A 1 263 ? 75.439 -10.919 44.046 1.00 7.79 262 LYS A CA 1
ATOM 2338 C C . LYS A 1 263 ? 75.848 -9.505 44.444 1.00 9.46 262 LYS A C 1
ATOM 2339 O O . LYS A 1 263 ? 74.967 -8.663 44.617 1.00 10.31 262 LYS A O 1
ATOM 2345 N N . LYS A 1 264 ? 77.147 -9.219 44.573 1.00 9.82 263 LYS A N 1
ATOM 2346 C CA A LYS A 1 264 ? 77.578 -7.866 44.911 0.33 9.94 263 LYS A CA 1
ATOM 2347 C CA B LYS A 1 264 ? 77.595 -7.862 44.901 0.33 10.58 263 LYS A CA 1
ATOM 2348 C CA C LYS A 1 264 ? 77.629 -7.872 44.888 0.33 10.34 263 LYS A CA 1
ATOM 2349 C C . LYS A 1 264 ? 77.185 -6.897 43.799 1.00 9.74 263 LYS A C 1
ATOM 2350 O O . LYS A 1 264 ? 76.698 -5.812 44.081 1.00 11.53 263 LYS A O 1
ATOM 2366 N N . ALA A 1 265 ? 77.351 -7.321 42.538 1.00 7.88 264 ALA A N 1
ATOM 2367 C CA . ALA A 1 265 ? 77.005 -6.512 41.369 1.00 7.91 264 ALA A CA 1
ATOM 2368 C C . ALA A 1 265 ? 75.502 -6.236 41.297 1.00 8.43 264 ALA A C 1
ATOM 2369 O O . ALA A 1 265 ? 75.091 -5.086 41.104 1.00 8.78 264 ALA A O 1
ATOM 2371 N N . LEU A 1 266 ? 74.678 -7.272 41.503 1.00 8.37 265 LEU A N 1
ATOM 2372 C CA . LEU A 1 266 ? 73.226 -7.043 41.556 1.00 7.68 265 LEU A CA 1
ATOM 2373 C C . LEU A 1 266 ? 72.851 -6.110 42.714 1.00 9.77 265 LEU A C 1
ATOM 2374 O O . LEU A 1 266 ? 71.960 -5.275 42.547 1.00 8.98 265 LEU A O 1
ATOM 2379 N N . GLY A 1 267 ? 73.526 -6.244 43.843 1.00 8.88 266 GLY A N 1
ATOM 2380 C CA . GLY A 1 267 ? 73.273 -5.365 44.983 1.00 8.62 266 GLY A CA 1
ATOM 2381 C C . GLY A 1 267 ? 73.570 -3.920 44.613 1.00 9.22 266 GLY A C 1
ATOM 2382 O O . GLY A 1 267 ? 72.798 -3.004 44.961 1.00 10.04 266 GLY A O 1
ATOM 2383 N N . GLY A 1 268 ? 74.665 -3.690 43.890 1.00 8.26 267 GLY A N 1
ATOM 2384 C CA . GLY A 1 268 ? 74.988 -2.349 43.406 1.00 9.52 267 GLY A CA 1
ATOM 2385 C C . GLY A 1 268 ? 73.909 -1.801 42.469 1.00 9.04 267 GLY A C 1
ATOM 2386 O O . GLY A 1 268 ? 73.463 -0.640 42.568 1.00 9.31 267 GLY A O 1
ATOM 2387 N N . LEU A 1 269 ? 73.417 -2.654 41.567 1.00 8.10 268 LEU A N 1
ATOM 2388 C CA . LEU A 1 269 ? 72.373 -2.238 40.647 1.00 8.30 268 LEU A CA 1
ATOM 2389 C C . LEU A 1 269 ? 71.035 -1.969 41.363 1.00 7.61 268 LEU A C 1
ATOM 2390 O O . LEU A 1 269 ? 70.322 -1.018 41.011 1.00 8.68 268 LEU A O 1
ATOM 2403 N N . LYS A 1 271 ? 70.727 -0.967 44.570 1.00 9.28 270 LYS A N 1
ATOM 2404 C CA A LYS A 1 271 ? 70.885 0.284 45.336 0.70 11.38 270 LYS A CA 1
ATOM 2405 C CA B LYS A 1 271 ? 70.914 0.273 45.334 0.30 11.31 270 LYS A CA 1
ATOM 2406 C C . LYS A 1 271 ? 70.844 1.495 44.432 1.00 12.03 270 LYS A C 1
ATOM 2407 O O . LYS A 1 271 ? 70.386 2.578 44.873 1.00 14.92 270 LYS A O 1
ATOM 2418 N N . ALA A 1 272 ? 71.288 1.359 43.172 1.00 9.22 271 ALA A N 1
ATOM 2419 C CA . ALA A 1 272 ? 71.282 2.422 42.152 1.00 10.16 271 ALA A CA 1
ATOM 2420 C C . ALA A 1 272 ? 69.924 2.610 41.461 1.00 11.28 271 ALA A C 1
ATOM 2421 O O . ALA A 1 272 ? 69.801 3.426 40.550 1.00 14.13 271 ALA A O 1
ATOM 2423 N N . GLY A 1 273 ? 68.933 1.814 41.853 1.00 10.42 272 GLY A N 1
ATOM 2424 C CA . GLY A 1 273 ? 67.607 1.905 41.279 1.00 12.82 272 GLY A CA 1
ATOM 2425 C C . GLY A 1 273 ? 67.479 1.432 39.845 1.00 11.91 272 GLY A C 1
ATOM 2426 O O . GLY A 1 273 ? 66.567 1.869 39.134 1.00 12.10 272 GLY A O 1
ATOM 2427 N N . LYS A 1 274 ? 68.368 0.534 39.406 1.00 9.65 273 LYS A N 1
ATOM 2428 C CA . LYS A 1 274 ? 68.440 0.158 37.998 1.00 10.39 273 LYS A CA 1
ATOM 2429 C C . LYS A 1 274 ? 67.704 -1.130 37.657 1.00 9.40 273 LYS A C 1
ATOM 2430 O O . LYS A 1 274 ? 67.363 -1.354 36.492 1.00 12.01 273 LYS A O 1
ATOM 2436 N N . ILE A 1 275 ? 67.474 -1.976 38.659 1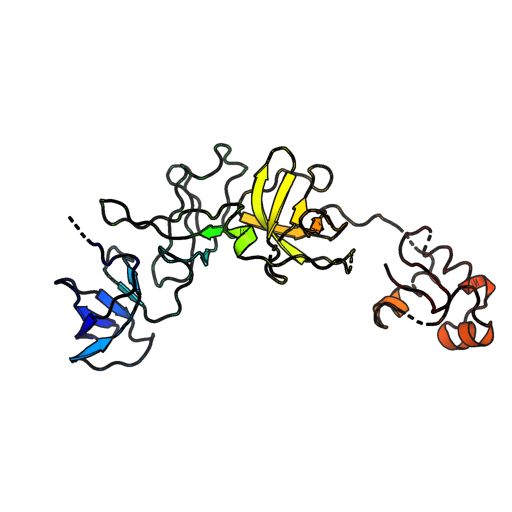.00 8.11 274 ILE A N 1
ATOM 2437 C CA . ILE A 1 275 ? 66.880 -3.311 38.428 1.00 7.27 274 ILE A CA 1
ATOM 2438 C C . ILE A 1 275 ? 65.895 -3.670 39.511 1.00 7.57 274 ILE A C 1
ATOM 2439 O O . ILE A 1 275 ? 65.916 -3.070 40.600 1.00 9.84 274 ILE A O 1
ATOM 2444 N N . LYS A 1 276 ? 65.087 -4.691 39.229 1.00 8.81 275 LYS A N 1
ATOM 2445 C CA . LYS A 1 276 ? 64.354 -5.427 40.236 1.00 9.05 275 LYS A CA 1
ATOM 2446 C C . LYS A 1 276 ? 64.475 -6.908 39.891 1.00 7.95 275 LYS A C 1
ATOM 2447 O O . LYS A 1 276 ? 64.828 -7.279 38.762 1.00 8.35 275 LYS A O 1
ATOM 2453 N N . GLN A 1 277 ? 64.216 -7.760 40.870 1.00 8.57 276 GLN A N 1
ATOM 2454 C CA . GLN A 1 277 ? 64.332 -9.201 40.734 1.00 8.12 276 GLN A CA 1
ATOM 2455 C C . GLN A 1 277 ? 63.111 -9.900 41.268 1.00 7.45 276 GLN A C 1
ATOM 2456 O O . GLN A 1 277 ? 62.451 -9.423 42.216 1.00 10.11 276 GLN A O 1
ATOM 2462 N N . ASP A 1 278 ? 62.805 -11.034 40.659 1.00 7.58 277 ASP A N 1
ATOM 2463 C CA . ASP A 1 278 ? 61.802 -11.958 41.142 1.00 7.59 277 ASP A CA 1
ATOM 2464 C C . ASP A 1 278 ? 62.161 -13.370 40.699 1.00 7.07 277 ASP A C 1
ATOM 2465 O O . ASP A 1 278 ? 63.276 -13.619 40.217 1.00 6.70 277 ASP A O 1
ATOM 2470 N N . GLN A 1 279 ? 61.258 -14.337 40.877 1.00 7.90 278 GLN A N 1
ATOM 2471 C CA . GLN A 1 279 ? 61.605 -15.702 40.583 1.00 8.21 278 GLN A CA 1
ATOM 2472 C C . GLN A 1 279 ? 61.964 -15.930 39.131 1.00 5.83 278 GLN A C 1
ATOM 2473 O O . GLN A 1 279 ? 62.700 -16.853 38.794 1.00 8.46 278 GLN A O 1
ATOM 2479 N N . PHE A 1 280 ? 61.490 -15.031 38.251 1.00 6.40 279 PHE A N 1
ATOM 2480 C CA . PHE A 1 280 ? 61.746 -15.217 36.821 1.00 6.37 279 PHE A CA 1
ATOM 2481 C C . PHE A 1 280 ? 63.075 -14.646 36.355 1.00 6.95 279 PHE A C 1
ATOM 2482 O O . PHE A 1 280 ? 63.537 -14.966 35.228 1.00 7.77 279 PHE A O 1
ATOM 2490 N N . GLY A 1 281 ? 63.718 -13.823 37.175 1.00 6.75 280 GLY A N 1
ATOM 2491 C CA . GLY A 1 281 ? 65.015 -13.245 36.783 1.00 7.85 280 GLY A CA 1
ATOM 2492 C C . GLY A 1 281 ? 65.146 -11.815 37.234 1.00 8.89 280 GLY A C 1
ATOM 2493 O O . GLY A 1 281 ? 64.659 -11.424 38.318 1.00 9.15 280 GLY A O 1
ATOM 2494 N N . THR A 1 282 ? 65.824 -11.029 36.417 1.00 6.53 281 THR A N 1
ATOM 2495 C CA . THR A 1 282 ? 66.185 -9.644 36.692 1.00 6.29 281 THR A CA 1
ATOM 2496 C C . THR A 1 282 ? 65.674 -8.796 35.550 1.00 6.91 281 THR A C 1
ATOM 2497 O O . THR A 1 282 ? 65.856 -9.131 34.375 1.00 6.79 281 THR A O 1
ATOM 2501 N N . GLU A 1 283 ? 65.001 -7.704 35.924 1.00 6.75 282 GLU A N 1
ATOM 2502 C CA A GLU A 1 283 ? 64.426 -6.751 34.987 0.70 7.47 282 GLU A CA 1
ATOM 2503 C CA B GLU A 1 283 ? 64.459 -6.745 34.973 0.30 7.45 282 GLU A CA 1
ATOM 2504 C C . GLU A 1 283 ? 65.052 -5.366 35.143 1.00 8.25 282 GLU A C 1
ATOM 2505 O O . GLU A 1 283 ? 65.191 -4.858 36.255 1.00 8.63 282 GLU A O 1
ATOM 2516 N N A LEU A 1 284 ? 65.376 -4.769 33.996 0.50 9.76 283 LEU A N 1
ATOM 2517 N N B LEU A 1 284 ? 65.329 -4.748 34.006 0.50 8.17 283 LEU A N 1
ATOM 2518 C CA A LEU A 1 284 ? 65.792 -3.392 33.915 0.50 12.93 283 LEU A CA 1
ATOM 2519 C CA B LEU A 1 284 ? 65.901 -3.438 33.925 0.50 10.60 283 LEU A CA 1
ATOM 2520 C C A LEU A 1 284 ? 64.610 -2.510 34.244 0.50 14.14 283 LEU A C 1
ATOM 2521 C C B LEU A 1 284 ? 64.781 -2.400 34.032 0.50 11.44 283 LEU A C 1
ATOM 2522 O O A LEU A 1 284 ? 63.463 -2.760 33.848 0.50 13.92 283 LEU A O 1
ATOM 2523 O O B LEU A 1 284 ? 63.841 -2.441 33.199 0.50 11.64 283 LEU A O 1
ATOM 2532 N N . ILE A 1 285 ? 64.863 -1.498 35.040 1.00 16.63 284 ILE A N 1
ATOM 2533 C CA . ILE A 1 285 ? 63.806 -0.539 35.377 1.00 21.70 284 ILE A CA 1
ATOM 2534 C C . ILE A 1 285 ? 64.341 0.882 35.343 1.00 26.97 284 ILE A C 1
ATOM 2535 O O . ILE A 1 285 ? 65.567 1.126 35.296 1.00 29.86 284 ILE A O 1
#

Solvent-accessible surface area: 16235 Å² total

Organism: Streptococcus pneumoniae serotype 4 (strain ATCC BAA-334 / TIGR4) (NCBI:txid170187)

Radius of gyration: 27.15 Å; Cα contacts (8 Å, |Δi|>4): 636; chains: 1; bounding box: 52×66×64 Å

Sequence (277 aa):
GNTNLASSFIVGLIIDENDRRFYFVQKKDGQQTYALAKEEEGQHTVGDTVKKGFAYTTDDKKQQKLRLTTLEEEVTATQDQFGWGRRVTEVRRKDDLGVFVVDTGLPDKEIIVVSLDDILPELKEELWPKKKGDQLYIRLEEVDKKDRIWGLLAYYQEEDFQRLARPAYYNNQNQNWPAIVYRLKLSGTFVYLPENNLGFIHPSERYYAEEPRRLGQVLDARRVIGFRREEVDRTLNLSLKKPRSFELENDAQILTYLESNGGFTLNDKSSPDDIKATFGISKGQFKKKKALGGLKKAGKIKQDQFGTEELLI